Protein AF-A0A0F2QUP3-F1 (afdb_monomer_lite)

Foldseek 3Di:
DPPPQQQEDQDQKDFAAFKKKKFFQVCQQVQPVVGPVVVCVVLVFRDYPTIGMDYDNDVVNCVVVVVRCVVRPNDLQGMDIWTFVVVQVVCVVVVDWAKDDRVHQQKIWTQDPVTIMIGGDPPPPPPDDDPVVVVVVVVVVVVVVVVLVVLLVPDPLSLCVLQVHDDDPVSVVVVCVSNVVPPIPRCVVVVVVVVVLVVVLVVVCVVDVDDSVCSVVSVVVSVVVVVVVVVVVCVVVPNDDDPDPDDD

Radius of gyration: 21.77 Å; chains: 1; bounding box: 54×66×50 Å

Sequence (248 aa):
MRDLYVVHDDSKTIKCVFHTMVVRNAAIAAKFPGGLKAFVEKHRPRCNNGLSVMCSMGFNDLEPLVQDLQAYGFDRGDAVHFDAASYLIGAGATGDYHDIEFGIPWLKGECTKDGVFVRHVESKSAPAPSSDTAGLVLKLYHHERHDIFRRLKRKKWAWQFLAGGEVTGSMISSWYQTFNIGHTADKRFWALQDQQMFRRIVTIAEVDRFDPKDLSTIAVRLIQEYDEWYLDQMTQFGEIPLQSRKRK

Structure (mmCIF, N/CA/C/O backbone):
data_AF-A0A0F2QUP3-F1
#
_entry.id   AF-A0A0F2QUP3-F1
#
loop_
_atom_site.group_PDB
_atom_site.id
_atom_site.type_symbol
_atom_site.label_atom_id
_atom_site.label_alt_id
_atom_site.label_comp_id
_atom_site.label_asym_id
_atom_site.label_entity_id
_atom_site.label_seq_id
_atom_site.pdbx_PDB_ins_code
_atom_site.Cartn_x
_atom_site.Cartn_y
_atom_site.Cartn_z
_atom_site.occupancy
_atom_site.B_iso_or_equiv
_atom_site.auth_seq_id
_atom_site.auth_comp_id
_atom_site.auth_asym_id
_atom_site.auth_atom_id
_atom_site.pdbx_PDB_model_num
ATOM 1 N N . MET A 1 1 ? -7.125 28.281 -6.716 1.00 39.22 1 MET A N 1
ATOM 2 C CA . MET A 1 1 ? -7.457 27.007 -7.390 1.00 39.22 1 MET A CA 1
ATOM 3 C C . MET A 1 1 ? -7.957 26.058 -6.318 1.00 39.22 1 MET A C 1
ATOM 5 O O . MET A 1 1 ? -7.259 25.901 -5.328 1.00 39.22 1 MET A O 1
ATOM 9 N N . ARG A 1 2 ? -9.182 25.533 -6.424 1.00 37.50 2 ARG A N 1
ATOM 10 C CA . ARG A 1 2 ? -9.638 24.463 -5.524 1.00 37.50 2 ARG A CA 1
ATOM 11 C C . ARG A 1 2 ? -9.187 23.152 -6.157 1.00 37.50 2 ARG A C 1
ATOM 13 O O . ARG A 1 2 ? -9.704 22.813 -7.217 1.00 37.50 2 ARG A O 1
ATOM 20 N N . ASP A 1 3 ? -8.215 22.479 -5.549 1.00 45.34 3 ASP A N 1
ATOM 21 C CA . ASP A 1 3 ? -7.846 21.120 -5.942 1.00 45.34 3 ASP A CA 1
ATOM 22 C C . ASP A 1 3 ? -9.039 20.206 -5.667 1.00 45.34 3 ASP A C 1
ATOM 24 O O . ASP A 1 3 ? -9.370 19.907 -4.518 1.00 45.34 3 ASP A O 1
ATOM 28 N N . LEU A 1 4 ? -9.733 19.812 -6.734 1.00 49.62 4 LEU A N 1
ATOM 29 C CA . LEU A 1 4 ? -10.747 18.767 -6.689 1.00 49.62 4 LEU A CA 1
ATOM 30 C C . LEU A 1 4 ? -10.016 17.433 -6.523 1.00 49.62 4 LEU A C 1
ATOM 32 O O . LEU A 1 4 ? -9.681 16.759 -7.492 1.00 49.62 4 LEU A O 1
ATOM 36 N N . TYR A 1 5 ? -9.716 17.089 -5.274 1.00 56.84 5 TYR A N 1
ATOM 37 C CA . TYR A 1 5 ? -9.150 15.796 -4.928 1.00 56.84 5 TYR A CA 1
ATOM 38 C C . TYR A 1 5 ? -10.267 14.746 -4.957 1.00 56.84 5 TYR A C 1
ATOM 40 O O . TYR A 1 5 ? -11.194 14.797 -4.146 1.00 56.84 5 TYR A O 1
ATOM 48 N N . VAL A 1 6 ? -10.209 13.806 -5.904 1.00 59.84 6 VAL A N 1
ATOM 49 C CA . VAL A 1 6 ? -11.128 12.660 -5.926 1.00 59.84 6 VAL A CA 1
ATOM 50 C C . VAL A 1 6 ? -10.717 11.712 -4.805 1.00 59.84 6 VAL A C 1
ATOM 52 O O . VAL A 1 6 ? -9.759 10.952 -4.920 1.00 59.84 6 VAL A O 1
ATOM 55 N N . VAL A 1 7 ? -11.444 11.815 -3.697 1.00 63.31 7 VAL A N 1
ATOM 56 C CA . VAL A 1 7 ? -11.225 11.047 -2.468 1.00 63.31 7 VAL A CA 1
ATOM 57 C C . VAL A 1 7 ? -11.611 9.577 -2.634 1.00 63.31 7 VAL A C 1
ATOM 59 O O . VAL A 1 7 ? -10.948 8.703 -2.081 1.00 63.31 7 VAL A O 1
ATOM 62 N N . HIS A 1 8 ? -12.679 9.309 -3.385 1.00 70.50 8 HIS A N 1
ATOM 63 C CA . HIS A 1 8 ? -13.276 7.987 -3.511 1.00 70.50 8 HIS A CA 1
ATOM 64 C C . HIS A 1 8 ? -13.599 7.699 -4.974 1.00 70.50 8 HIS A C 1
ATOM 66 O O . HIS A 1 8 ? -14.298 8.477 -5.623 1.00 70.50 8 HIS A O 1
ATOM 72 N N . ASP A 1 9 ? -13.075 6.591 -5.479 1.00 72.00 9 ASP A N 1
ATOM 73 C CA . ASP A 1 9 ? -13.345 6.068 -6.810 1.00 72.00 9 ASP A CA 1
ATOM 74 C C . ASP A 1 9 ? -14.034 4.706 -6.649 1.00 72.00 9 ASP A C 1
ATOM 76 O O . ASP A 1 9 ? -13.555 3.841 -5.914 1.00 72.00 9 ASP A O 1
ATOM 80 N N . ASP A 1 10 ? -15.167 4.513 -7.325 1.00 73.75 10 ASP A N 1
ATOM 81 C CA . ASP A 1 10 ? -15.877 3.226 -7.348 1.00 73.75 10 ASP A CA 1
ATOM 82 C C . ASP A 1 10 ? -15.110 2.162 -8.157 1.00 73.75 10 ASP A C 1
ATOM 84 O O . ASP A 1 10 ? -15.530 1.002 -8.257 1.00 73.75 10 ASP A O 1
ATOM 88 N N . SER A 1 11 ? -13.960 2.530 -8.734 1.00 78.44 11 SER A N 1
ATOM 89 C CA . SER A 1 11 ? -13.056 1.595 -9.380 1.00 78.44 11 SER A CA 1
ATOM 90 C C . SER A 1 11 ? -12.606 0.483 -8.427 1.00 78.44 11 SER A C 1
ATOM 92 O O . SER A 1 11 ? -12.128 0.669 -7.303 1.00 78.44 11 SER A O 1
ATOM 94 N N . LYS A 1 12 ? -12.718 -0.752 -8.925 1.00 88.19 12 LYS A N 1
ATOM 95 C CA . LYS A 1 12 ? -12.270 -1.953 -8.204 1.00 88.19 12 LYS A CA 1
ATOM 96 C C . LYS A 1 12 ? -10.749 -1.999 -8.021 1.00 88.19 12 LYS A C 1
ATOM 98 O O . LYS A 1 12 ? -10.265 -2.769 -7.196 1.00 88.19 12 LYS A O 1
ATOM 103 N N . THR A 1 13 ? -10.006 -1.209 -8.793 1.00 94.56 13 THR A N 1
ATOM 104 C CA . THR A 1 13 ? -8.543 -1.231 -8.890 1.00 94.56 13 THR A CA 1
ATOM 105 C C . THR A 1 13 ? -7.978 0.178 -8.789 1.00 94.56 13 THR A C 1
ATOM 107 O O . THR A 1 13 ? -8.419 1.064 -9.516 1.00 94.56 13 THR A O 1
ATOM 110 N N . ILE A 1 14 ? -6.941 0.369 -7.978 1.00 96.00 14 ILE A N 1
ATOM 111 C CA . ILE A 1 14 ? -6.239 1.648 -7.849 1.00 96.00 14 ILE A CA 1
ATOM 112 C C . ILE A 1 14 ? -4.867 1.523 -8.509 1.00 96.00 14 ILE A C 1
ATOM 114 O O . ILE A 1 14 ? -4.113 0.597 -8.216 1.00 96.00 14 ILE A O 1
ATOM 118 N N . LYS A 1 15 ? -4.544 2.458 -9.409 1.00 96.62 15 LYS A N 1
ATOM 119 C CA . LYS A 1 15 ? -3.215 2.557 -10.025 1.00 96.62 15 LYS A CA 1
ATOM 120 C C . LYS A 1 15 ? -2.207 3.116 -9.021 1.00 96.62 15 LYS A C 1
ATOM 122 O O . LYS A 1 15 ? -2.442 4.182 -8.449 1.00 96.62 15 LYS A O 1
ATOM 127 N N . CYS A 1 16 ? -1.085 2.428 -8.882 1.00 97.19 16 CYS A N 1
ATOM 128 C CA . CYS A 1 16 ? 0.021 2.756 -7.995 1.00 97.19 16 CYS A CA 1
ATOM 129 C C . CYS A 1 16 ? 1.194 3.332 -8.789 1.00 97.19 16 CYS A C 1
ATOM 131 O O . CYS A 1 16 ? 1.471 2.911 -9.916 1.00 97.19 16 CYS A O 1
ATOM 133 N N . VAL A 1 17 ? 1.893 4.294 -8.193 1.00 94.56 17 VAL A N 1
ATOM 134 C CA . VAL A 1 17 ? 3.085 4.918 -8.772 1.00 94.56 17 VAL A CA 1
ATOM 135 C C . VAL A 1 17 ? 4.139 5.091 -7.685 1.00 94.56 17 VAL A C 1
ATOM 137 O O . VAL A 1 17 ? 3.802 5.458 -6.563 1.00 94.56 17 VAL A O 1
ATOM 140 N N . PHE A 1 18 ? 5.409 4.851 -8.023 1.00 96.00 18 PHE A N 1
ATOM 141 C CA . PHE A 1 18 ? 6.541 5.016 -7.101 1.00 96.00 18 PHE A CA 1
ATOM 142 C C . PHE A 1 18 ? 6.349 4.272 -5.760 1.00 96.00 18 PHE A C 1
ATOM 144 O O . PHE A 1 18 ? 5.784 3.172 -5.731 1.00 96.00 18 PHE A O 1
ATOM 151 N N . HIS A 1 19 ? 6.816 4.852 -4.650 1.00 97.50 19 HIS A N 1
ATOM 152 C CA . HIS A 1 19 ? 6.610 4.310 -3.313 1.00 97.50 19 HIS A CA 1
ATOM 153 C C . HIS A 1 19 ? 5.130 4.354 -2.965 1.00 97.50 19 HIS A C 1
ATOM 155 O O . HIS A 1 19 ? 4.511 5.415 -2.928 1.00 97.50 19 HIS A O 1
ATOM 161 N N . THR A 1 20 ? 4.567 3.183 -2.712 1.00 98.06 20 THR A N 1
ATOM 162 C CA . THR A 1 20 ? 3.142 2.989 -2.494 1.00 98.06 20 THR A CA 1
ATOM 163 C C . THR A 1 20 ? 2.923 2.399 -1.111 1.00 98.06 20 THR A C 1
ATOM 165 O O . THR A 1 20 ? 3.500 1.365 -0.783 1.00 98.06 20 THR A O 1
ATOM 168 N N . MET A 1 21 ? 2.059 3.037 -0.324 1.00 98.19 21 MET A N 1
ATOM 169 C CA . MET A 1 21 ? 1.486 2.482 0.899 1.00 98.19 21 MET A CA 1
ATOM 170 C C . MET A 1 21 ? 0.015 2.150 0.648 1.00 98.19 21 MET A C 1
ATOM 172 O O . MET A 1 21 ? -0.771 3.030 0.289 1.00 98.19 21 MET A O 1
ATOM 176 N N . VAL A 1 22 ? -0.358 0.889 0.837 1.00 98.06 22 VAL A N 1
ATOM 177 C CA . VAL A 1 22 ? -1.735 0.396 0.732 1.00 98.06 22 VAL A CA 1
ATOM 178 C C . VAL A 1 22 ? -2.211 0.005 2.118 1.00 98.06 22 VAL A C 1
ATOM 180 O O . VAL A 1 22 ? -1.566 -0.807 2.770 1.00 98.06 22 VAL A O 1
ATOM 183 N N . VAL A 1 23 ? -3.347 0.538 2.555 1.00 98.19 23 VAL A N 1
ATOM 184 C CA . VAL A 1 23 ? -3.932 0.256 3.870 1.00 98.19 23 VAL A CA 1
ATOM 185 C C . VAL A 1 23 ? -5.352 -0.277 3.690 1.00 98.19 23 VAL A C 1
ATOM 187 O O . VAL A 1 23 ? -6.132 0.256 2.894 1.00 98.19 23 VAL A O 1
ATOM 190 N N . ARG A 1 24 ? -5.708 -1.335 4.427 1.00 97.81 24 ARG A N 1
ATOM 191 C CA . ARG A 1 24 ? -7.053 -1.920 4.402 1.00 97.81 24 ARG A CA 1
ATOM 192 C C . ARG A 1 24 ? -8.046 -0.993 5.102 1.00 97.81 24 ARG A C 1
ATOM 194 O O . ARG A 1 24 ? -7.892 -0.693 6.286 1.00 97.81 24 ARG A O 1
ATOM 201 N N . ASN A 1 25 ? -9.129 -0.611 4.427 1.00 97.19 25 ASN A N 1
ATOM 202 C CA . ASN A 1 25 ? -10.107 0.330 4.991 1.00 97.19 25 ASN A CA 1
ATOM 203 C C . ASN A 1 25 ? -10.764 -0.179 6.277 1.00 97.19 25 ASN A C 1
ATOM 205 O O . ASN A 1 25 ? -11.020 0.605 7.188 1.00 97.19 25 ASN A O 1
ATOM 209 N N . ALA A 1 26 ? -10.991 -1.491 6.388 1.00 96.81 26 ALA A N 1
ATOM 210 C CA . ALA A 1 26 ? -11.513 -2.090 7.615 1.00 96.81 26 ALA A CA 1
ATOM 211 C C . ALA A 1 26 ? -10.558 -1.907 8.812 1.00 96.81 26 ALA A C 1
ATOM 213 O O . ALA A 1 26 ? -11.022 -1.717 9.932 1.00 96.81 26 ALA A O 1
ATOM 214 N N . ALA A 1 27 ? -9.240 -1.923 8.580 1.00 97.94 27 ALA A N 1
ATOM 215 C CA . ALA A 1 27 ? -8.258 -1.643 9.625 1.00 97.94 27 ALA A CA 1
ATOM 216 C C . ALA A 1 27 ? -8.264 -0.157 10.003 1.00 97.94 27 ALA A C 1
ATOM 218 O O . ALA A 1 27 ? -8.262 0.170 11.185 1.00 97.94 27 ALA A O 1
ATOM 219 N N . ILE A 1 28 ? -8.384 0.741 9.017 1.00 98.12 28 ILE A N 1
ATOM 220 C CA . ILE A 1 28 ? -8.524 2.185 9.263 1.00 98.12 28 ILE A CA 1
ATOM 221 C C . ILE A 1 28 ? -9.745 2.479 10.134 1.00 98.12 28 ILE A C 1
ATOM 223 O O . ILE A 1 28 ? -9.636 3.199 11.122 1.00 98.12 28 ILE A O 1
ATOM 227 N N . ALA A 1 29 ? -10.897 1.896 9.801 1.00 97.50 29 ALA A N 1
ATOM 228 C CA . ALA A 1 29 ? -12.125 2.077 10.568 1.00 97.50 29 ALA A CA 1
ATOM 229 C C . ALA A 1 29 ? -12.007 1.583 12.021 1.00 97.50 29 ALA A C 1
ATOM 231 O O . ALA A 1 29 ? -12.621 2.172 12.906 1.00 97.50 29 ALA A O 1
ATOM 232 N N . ALA A 1 30 ? -11.230 0.522 12.260 1.00 98.00 30 ALA A N 1
ATOM 233 C CA . ALA A 1 30 ? -11.059 -0.071 13.582 1.00 98.00 30 ALA A CA 1
ATOM 234 C C . ALA A 1 30 ? -9.982 0.621 14.435 1.00 98.00 30 ALA A C 1
ATOM 236 O O . ALA A 1 30 ? -10.158 0.747 15.645 1.00 98.00 30 ALA A O 1
ATOM 237 N N . LYS A 1 31 ? -8.865 1.031 13.823 1.00 98.31 31 LYS A N 1
ATOM 238 C CA . LYS A 1 31 ? -7.644 1.442 14.534 1.00 98.31 31 LYS A CA 1
ATOM 239 C C . LYS A 1 31 ? -7.380 2.950 14.488 1.00 98.31 31 LYS A C 1
ATOM 241 O O . LYS A 1 31 ? -6.810 3.491 15.429 1.00 98.31 31 LYS A O 1
ATOM 246 N N . PHE A 1 32 ? -7.791 3.653 13.429 1.00 98.12 32 PHE A N 1
ATOM 247 C CA . PHE A 1 32 ? -7.479 5.077 13.273 1.00 98.12 32 PHE A CA 1
ATOM 248 C C . PHE A 1 32 ? -8.504 5.968 14.000 1.00 98.12 32 PHE A C 1
ATOM 250 O O . PHE A 1 32 ? -9.707 5.838 13.745 1.00 98.12 32 PHE A O 1
ATOM 257 N N . PRO A 1 33 ? -8.088 6.917 14.861 1.00 98.25 33 PRO A N 1
ATOM 258 C CA . PRO A 1 33 ? -9.016 7.826 15.531 1.00 98.25 33 PRO A CA 1
ATOM 259 C C . PRO A 1 33 ? -9.846 8.651 14.537 1.00 98.25 33 PRO A C 1
ATOM 261 O O . PRO A 1 33 ? -9.307 9.351 13.685 1.00 98.25 33 PRO A O 1
ATOM 264 N N . GLY A 1 34 ? -11.175 8.569 14.644 1.00 97.12 34 GLY A N 1
ATOM 265 C CA . GLY A 1 34 ? -12.100 9.198 13.689 1.00 97.12 34 GLY A CA 1
ATOM 266 C C . GLY A 1 34 ? -12.339 8.392 12.400 1.00 97.12 34 GLY A C 1
ATOM 267 O O . GLY A 1 34 ? -13.057 8.854 11.510 1.00 97.12 34 GLY A O 1
ATOM 268 N N . GLY A 1 35 ? -11.779 7.182 12.310 1.00 96.75 35 GLY A N 1
ATOM 269 C CA . GLY A 1 35 ? -12.009 6.219 11.238 1.00 96.75 35 GLY A CA 1
ATOM 270 C C . GLY A 1 35 ? -11.538 6.691 9.862 1.00 96.75 35 GLY A C 1
ATOM 271 O O . GLY A 1 35 ? -10.672 7.557 9.727 1.00 96.75 35 GLY A O 1
ATOM 272 N N . LEU A 1 36 ? -12.142 6.119 8.814 1.00 95.38 36 LEU A N 1
ATOM 273 C CA . LEU A 1 36 ? -11.746 6.368 7.423 1.00 95.38 36 LEU A CA 1
ATOM 274 C C . LEU A 1 36 ? -11.847 7.844 7.025 1.00 95.38 36 LEU A C 1
ATOM 276 O O . LEU A 1 36 ? -10.985 8.343 6.309 1.00 95.38 36 LEU A O 1
ATOM 280 N N . LYS A 1 37 ? -12.862 8.562 7.519 1.00 95.00 37 LYS A N 1
ATOM 281 C CA . LYS A 1 37 ? -13.040 9.987 7.214 1.00 95.00 37 LYS A CA 1
ATOM 282 C C . LYS A 1 37 ? -11.851 10.820 7.704 1.00 95.00 37 LYS A C 1
ATOM 284 O O . LYS A 1 37 ? -11.278 11.568 6.917 1.00 95.00 37 LYS A O 1
ATOM 289 N N . ALA A 1 38 ? -11.455 10.656 8.967 1.00 96.56 38 ALA A N 1
ATOM 290 C CA . ALA A 1 38 ? -10.324 11.387 9.538 1.00 96.56 38 ALA A CA 1
ATOM 291 C C . ALA A 1 38 ? -8.997 11.009 8.860 1.00 96.56 38 ALA A C 1
ATOM 293 O O . ALA A 1 38 ? -8.173 11.878 8.577 1.00 96.56 38 ALA A O 1
ATOM 294 N N . PHE A 1 39 ? -8.817 9.725 8.537 1.00 97.12 39 PHE A N 1
ATOM 295 C CA . PHE A 1 39 ? -7.650 9.243 7.799 1.00 97.12 39 PHE A CA 1
ATOM 296 C C . PHE A 1 39 ? -7.523 9.911 6.425 1.00 97.12 39 PHE A C 1
ATOM 298 O O . PHE A 1 39 ? -6.455 10.398 6.049 1.00 97.12 39 PHE A O 1
ATOM 305 N N . VAL A 1 40 ? -8.634 9.984 5.691 1.00 95.25 40 VAL A N 1
ATOM 306 C CA . VAL A 1 40 ? -8.705 10.624 4.378 1.00 95.25 40 VAL A CA 1
ATOM 307 C C . VAL A 1 40 ? -8.412 12.118 4.457 1.00 95.25 40 VAL A C 1
ATOM 309 O O . VAL A 1 40 ? -7.646 12.634 3.645 1.00 95.25 40 VAL A O 1
ATOM 312 N N . GLU A 1 41 ? -9.005 12.816 5.425 1.00 94.94 41 GLU A N 1
ATOM 313 C CA . GLU A 1 41 ? -8.792 14.253 5.616 1.00 94.94 41 GLU A CA 1
ATOM 314 C C . GLU A 1 41 ? -7.323 14.568 5.935 1.00 94.94 41 GLU A C 1
ATOM 316 O O . GLU A 1 41 ? -6.781 15.548 5.413 1.00 94.94 41 GLU A O 1
ATOM 321 N N . LYS A 1 42 ? -6.666 13.714 6.735 1.00 96.88 42 LYS A N 1
ATOM 322 C CA . LYS A 1 42 ? -5.268 13.884 7.149 1.00 96.88 42 LYS A CA 1
ATOM 323 C C . LYS A 1 42 ? -4.273 13.553 6.037 1.00 96.88 42 LYS A C 1
ATOM 325 O O . LYS A 1 42 ? -3.402 14.367 5.743 1.00 96.88 42 LYS A O 1
ATOM 330 N N . HIS A 1 43 ? -4.387 12.374 5.427 1.00 96.12 43 HIS A N 1
ATOM 331 C CA . HIS A 1 43 ? -3.357 11.853 4.518 1.00 96.12 43 HIS A CA 1
ATOM 332 C C . HIS A 1 43 ? -3.671 12.051 3.039 1.00 96.12 43 HIS A C 1
ATOM 334 O O . HIS A 1 43 ? -2.779 11.900 2.208 1.00 96.12 43 HIS A O 1
ATOM 340 N N . ARG A 1 44 ? -4.925 12.376 2.700 1.00 95.56 44 ARG A N 1
ATOM 341 C CA . ARG A 1 44 ? -5.416 12.474 1.318 1.00 95.56 44 ARG A CA 1
ATOM 342 C C . ARG A 1 44 ? -4.968 11.282 0.453 1.00 95.56 44 ARG A C 1
ATOM 344 O O . ARG A 1 44 ? -4.321 11.490 -0.574 1.00 95.56 44 ARG A O 1
ATOM 351 N N . PRO A 1 45 ? -5.272 10.032 0.840 1.00 95.75 45 PRO A N 1
ATOM 352 C CA . PRO A 1 45 ? -5.033 8.867 0.000 1.00 95.75 45 PRO A CA 1
ATOM 353 C C . PRO A 1 45 ? -6.109 8.757 -1.089 1.00 95.75 45 PRO A C 1
ATOM 355 O O . PRO A 1 45 ? -7.225 9.261 -0.937 1.00 95.75 45 PRO A O 1
ATOM 358 N N . ARG A 1 46 ? -5.801 8.038 -2.171 1.00 95.06 46 ARG A N 1
ATOM 359 C CA . ARG A 1 46 ? -6.819 7.584 -3.124 1.00 95.06 46 ARG A CA 1
ATOM 360 C C . ARG A 1 46 ? -7.538 6.390 -2.514 1.00 95.06 46 ARG A C 1
ATOM 362 O O . ARG A 1 46 ? -6.874 5.422 -2.146 1.00 95.06 46 ARG A O 1
ATOM 369 N N . CYS A 1 47 ? -8.862 6.433 -2.429 1.00 94.00 47 CYS A N 1
ATOM 370 C CA . CYS A 1 47 ? -9.637 5.359 -1.811 1.00 94.00 47 CYS A CA 1
ATOM 371 C C . CYS A 1 47 ? -10.604 4.705 -2.794 1.00 94.00 47 CYS A C 1
ATOM 373 O O . CYS A 1 47 ? -11.114 5.347 -3.711 1.00 94.00 47 CYS A O 1
ATOM 375 N N . ASN A 1 48 ? -10.899 3.438 -2.535 1.00 93.19 48 ASN A N 1
ATOM 376 C CA . ASN A 1 48 ? -12.109 2.763 -2.994 1.00 93.19 48 ASN A CA 1
ATOM 377 C C . ASN A 1 48 ? -12.766 2.059 -1.799 1.00 93.19 48 ASN A C 1
ATOM 379 O O . ASN A 1 48 ? -12.360 2.283 -0.661 1.00 93.19 48 ASN A O 1
ATOM 383 N N . ASN A 1 49 ? -13.735 1.170 -2.034 1.00 90.50 49 ASN A N 1
ATOM 384 C CA . ASN A 1 49 ? -14.459 0.487 -0.954 1.00 90.50 49 ASN A CA 1
ATOM 385 C C . ASN A 1 49 ? -13.557 -0.319 0.004 1.00 90.50 49 ASN A C 1
ATOM 387 O O . ASN A 1 49 ? -13.853 -0.409 1.194 1.00 90.50 49 ASN A O 1
ATOM 391 N N . GLY A 1 50 ? -12.464 -0.910 -0.488 1.00 94.38 50 GLY A N 1
ATOM 392 C CA . GLY A 1 50 ? -11.631 -1.827 0.300 1.00 94.38 50 GLY A CA 1
ATOM 393 C C . GLY A 1 50 ? -10.275 -1.268 0.730 1.00 94.38 50 GLY A C 1
ATOM 394 O O . GLY A 1 50 ? -9.754 -1.682 1.768 1.00 94.38 50 GLY A O 1
A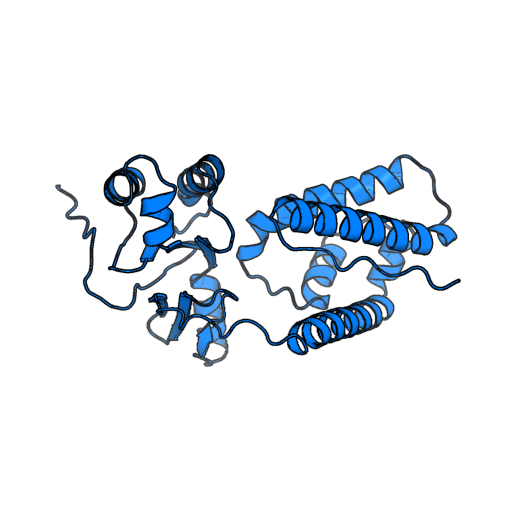TOM 395 N N . LEU A 1 51 ? -9.704 -0.348 -0.050 1.00 97.12 51 LEU A N 1
ATOM 396 C CA . LEU A 1 51 ? -8.327 0.120 0.097 1.00 97.12 51 LEU A CA 1
ATOM 397 C C . LEU A 1 51 ? -8.241 1.642 0.172 1.00 97.12 51 LEU A C 1
ATOM 399 O O . LEU A 1 51 ? -8.978 2.355 -0.511 1.00 97.12 51 LEU A O 1
ATOM 403 N N . SER A 1 52 ? -7.238 2.102 0.912 1.00 97.38 52 SER A N 1
ATOM 404 C CA . SER A 1 52 ? -6.690 3.450 0.838 1.00 97.38 52 SER A CA 1
ATOM 405 C C . SER A 1 52 ? -5.241 3.358 0.376 1.00 97.38 52 SER A C 1
ATOM 407 O O . SER A 1 52 ? -4.441 2.632 0.964 1.00 97.38 52 SER A O 1
ATOM 409 N N . VAL A 1 53 ? -4.902 4.069 -0.696 1.00 97.44 53 VAL A N 1
ATOM 410 C CA . VAL A 1 53 ? -3.593 4.003 -1.350 1.00 97.44 53 VAL A CA 1
ATOM 411 C C . VAL A 1 53 ? -2.968 5.389 -1.381 1.00 97.44 53 VAL A C 1
ATOM 413 O O . VAL A 1 53 ? -3.530 6.327 -1.948 1.00 97.44 53 VAL A O 1
ATOM 416 N N . MET A 1 54 ? -1.775 5.508 -0.810 1.00 97.44 54 MET A N 1
ATOM 417 C CA . MET A 1 54 ? -0.948 6.705 -0.895 1.00 97.44 54 MET A CA 1
ATOM 418 C C . MET A 1 54 ? 0.294 6.393 -1.724 1.00 97.44 54 MET A C 1
ATOM 420 O O . MET A 1 54 ? 0.957 5.383 -1.505 1.00 97.44 54 MET A O 1
ATOM 424 N N . CYS A 1 55 ? 0.584 7.245 -2.700 1.00 97.31 55 CYS A N 1
ATOM 425 C CA . CYS A 1 55 ? 1.752 7.125 -3.564 1.00 97.31 55 CYS A CA 1
ATOM 426 C C . CYS A 1 55 ? 2.631 8.359 -3.380 1.00 97.31 55 CYS A C 1
ATOM 428 O O . CYS A 1 55 ? 2.109 9.474 -3.364 1.00 97.31 55 CYS A O 1
ATOM 430 N N . SER A 1 56 ? 3.944 8.174 -3.295 1.00 96.88 56 SER A N 1
ATOM 431 C CA . SER A 1 56 ? 4.904 9.269 -3.371 1.00 96.88 56 SER A CA 1
ATOM 432 C C . SER A 1 56 ? 6.159 8.884 -4.150 1.00 96.88 56 SER A C 1
ATOM 434 O O . SER A 1 56 ? 6.611 7.742 -4.125 1.00 96.88 56 SER A O 1
ATOM 436 N N . MET A 1 57 ? 6.756 9.872 -4.815 1.00 94.62 57 MET A N 1
ATOM 437 C CA . MET A 1 57 ? 8.093 9.762 -5.395 1.00 94.62 57 MET A CA 1
ATOM 438 C C . MET A 1 57 ? 9.180 9.555 -4.336 1.00 94.62 57 MET A C 1
ATOM 440 O O . MET A 1 57 ? 10.184 8.907 -4.621 1.00 94.62 57 MET A O 1
ATOM 444 N N . GLY A 1 58 ? 8.995 10.103 -3.133 1.00 91.19 58 GLY A N 1
ATOM 445 C CA . GLY A 1 58 ? 9.939 10.007 -2.028 1.00 91.19 58 GLY A CA 1
ATOM 446 C C . GLY A 1 58 ? 9.336 9.270 -0.841 1.00 91.19 58 GLY A C 1
ATOM 447 O O . GLY A 1 58 ? 8.224 9.563 -0.412 1.00 91.19 58 GLY A O 1
ATOM 448 N N . PHE A 1 59 ? 10.099 8.347 -0.253 1.00 88.50 59 PHE A N 1
ATOM 449 C CA . PHE A 1 59 ? 9.671 7.667 0.973 1.00 88.50 59 PHE A CA 1
ATOM 450 C C . PHE A 1 59 ? 9.417 8.646 2.134 1.00 88.50 59 PHE A C 1
ATOM 452 O O . PHE A 1 59 ? 8.525 8.414 2.942 1.00 88.50 59 PHE A O 1
ATOM 459 N N . ASN A 1 60 ? 10.147 9.765 2.185 1.00 93.38 60 ASN A N 1
ATOM 460 C CA . ASN A 1 60 ? 9.991 10.782 3.230 1.00 93.38 60 ASN A CA 1
ATOM 461 C C . ASN A 1 60 ? 8.579 11.392 3.256 1.00 93.38 60 ASN 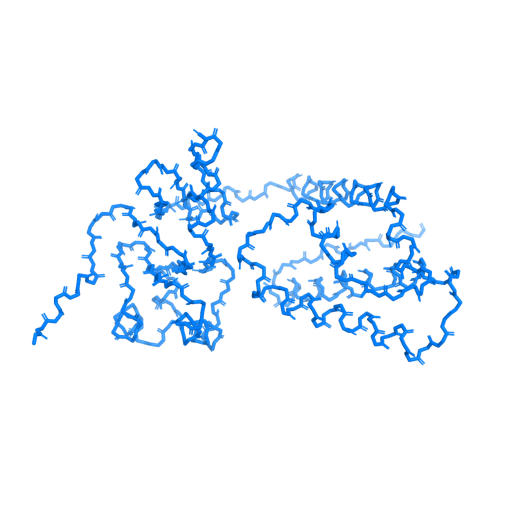A C 1
ATOM 463 O O . ASN A 1 60 ? 8.090 11.751 4.320 1.00 93.38 60 ASN A O 1
ATOM 467 N N . ASP A 1 61 ? 7.879 11.452 2.120 1.00 94.81 61 ASP A N 1
ATOM 468 C CA . ASP A 1 61 ? 6.508 11.979 2.090 1.00 94.81 61 ASP A CA 1
ATOM 469 C C . ASP A 1 61 ? 5.483 10.975 2.646 1.00 94.81 61 ASP A C 1
ATOM 471 O O . ASP A 1 61 ? 4.361 11.349 2.985 1.00 94.81 61 ASP A O 1
ATOM 475 N N . LEU A 1 62 ? 5.861 9.694 2.752 1.00 95.69 62 LEU A N 1
ATOM 476 C CA . LEU A 1 62 ? 5.067 8.657 3.414 1.00 95.69 62 LEU A CA 1
ATOM 477 C C . LEU A 1 62 ? 5.364 8.570 4.916 1.00 95.69 62 LEU A C 1
ATOM 479 O O . LEU A 1 62 ? 4.617 7.912 5.635 1.00 95.69 62 LEU A O 1
ATOM 483 N N . GLU A 1 63 ? 6.421 9.220 5.408 1.00 96.25 63 GLU A N 1
ATOM 484 C CA . GLU A 1 63 ? 6.840 9.132 6.809 1.00 96.25 63 GLU A CA 1
ATOM 485 C C . GLU A 1 63 ? 5.730 9.529 7.799 1.00 96.25 63 GLU A C 1
ATOM 487 O O . GLU A 1 63 ? 5.492 8.753 8.727 1.00 96.25 63 GLU A O 1
ATOM 492 N N . PRO A 1 64 ? 4.969 10.629 7.603 1.00 97.50 64 PRO A N 1
ATOM 493 C CA . PRO A 1 64 ? 3.873 10.969 8.512 1.00 97.50 64 PRO A CA 1
ATOM 494 C C . PRO A 1 64 ? 2.788 9.886 8.570 1.00 97.50 64 PRO A C 1
ATOM 496 O O . PRO A 1 64 ? 2.266 9.586 9.640 1.00 97.50 64 PRO A O 1
ATOM 499 N N . LEU A 1 65 ? 2.475 9.262 7.428 1.00 97.62 65 LEU A N 1
ATOM 500 C CA . LEU A 1 65 ? 1.537 8.141 7.373 1.00 97.62 65 LEU A CA 1
ATOM 501 C C . LEU A 1 65 ? 2.088 6.933 8.139 1.00 97.62 65 LEU A C 1
ATOM 503 O O . LEU A 1 65 ? 1.373 6.337 8.936 1.00 97.62 65 LEU A O 1
ATOM 507 N N . VAL A 1 66 ? 3.358 6.583 7.933 1.00 97.25 66 VAL A N 1
ATOM 508 C CA . VAL A 1 66 ? 3.999 5.457 8.630 1.00 97.25 66 VAL A CA 1
ATOM 509 C C . VAL A 1 66 ? 3.996 5.667 10.145 1.00 97.25 66 VAL A C 1
ATOM 511 O O . VAL A 1 66 ? 3.663 4.738 10.880 1.00 97.25 66 VAL A O 1
ATOM 514 N N . GLN A 1 67 ? 4.318 6.876 10.611 1.00 97.56 67 GLN A N 1
ATOM 515 C CA . GLN A 1 67 ? 4.306 7.216 12.036 1.00 97.56 67 GLN A CA 1
ATOM 516 C C . GLN A 1 67 ? 2.910 7.047 12.646 1.00 97.56 67 GLN A C 1
ATOM 518 O O . GLN A 1 67 ? 2.786 6.472 13.726 1.00 97.56 67 GLN A O 1
ATOM 523 N N . ASP A 1 68 ? 1.857 7.474 11.948 1.00 98.31 68 ASP A N 1
ATOM 524 C CA . ASP A 1 68 ? 0.483 7.288 12.417 1.00 98.31 68 ASP A CA 1
ATOM 525 C C . ASP A 1 68 ? 0.063 5.812 12.433 1.00 98.31 68 ASP A C 1
ATOM 527 O O . ASP A 1 68 ? -0.526 5.347 13.408 1.00 98.31 68 ASP A O 1
ATOM 531 N N . LEU A 1 69 ? 0.390 5.049 11.383 1.00 97.81 69 LEU A N 1
ATOM 532 C CA . LEU A 1 69 ? 0.109 3.611 11.340 1.00 97.81 69 LEU A CA 1
ATOM 533 C C . LEU A 1 69 ? 0.775 2.889 12.526 1.00 97.81 69 LEU A C 1
ATOM 535 O O . LEU A 1 69 ? 0.141 2.064 13.182 1.00 97.81 69 LEU A O 1
ATOM 539 N N . GLN A 1 70 ? 2.015 3.250 12.864 1.00 96.94 70 GLN A N 1
ATOM 540 C CA . GLN A 1 70 ? 2.709 2.719 14.040 1.00 96.94 70 GLN A CA 1
ATOM 541 C C . GLN A 1 70 ? 2.059 3.167 15.355 1.00 96.94 70 GLN A C 1
ATOM 543 O O . GLN A 1 70 ? 1.803 2.335 16.226 1.00 96.94 70 GLN A O 1
ATOM 548 N N . ALA A 1 71 ? 1.763 4.462 15.499 1.00 98.12 71 ALA A N 1
ATOM 549 C CA . ALA A 1 71 ? 1.176 5.028 16.713 1.00 98.12 71 ALA A CA 1
ATOM 550 C C . ALA A 1 71 ? -0.200 4.428 17.045 1.00 98.12 71 ALA A C 1
ATOM 552 O O . ALA A 1 71 ? -0.556 4.315 18.218 1.00 98.12 71 ALA A O 1
ATOM 553 N N . TYR A 1 72 ? -0.956 4.018 16.025 1.00 98.25 72 TYR A N 1
ATOM 554 C CA . TYR A 1 72 ? -2.290 3.434 16.167 1.00 98.25 72 TYR A CA 1
ATOM 555 C C . TYR A 1 72 ? -2.316 1.902 16.033 1.00 98.25 72 TYR A C 1
ATOM 557 O O . TYR A 1 72 ? -3.387 1.311 15.907 1.00 98.25 72 TYR A O 1
ATOM 565 N N . GLY A 1 73 ? -1.153 1.242 16.090 1.00 97.56 73 GLY A N 1
ATOM 566 C CA . GLY A 1 73 ? -1.063 -0.218 16.194 1.00 97.56 73 GLY A CA 1
ATOM 567 C C . GLY A 1 73 ? -1.485 -0.978 14.933 1.00 97.56 73 GLY A C 1
ATOM 568 O O . GLY A 1 73 ? -2.051 -2.071 15.033 1.00 97.56 73 GLY A O 1
ATOM 569 N N . PHE A 1 74 ? -1.251 -0.413 13.748 1.00 97.62 74 PHE A N 1
ATOM 570 C CA . PHE A 1 74 ? -1.377 -1.148 12.489 1.00 97.62 74 PHE A CA 1
ATOM 571 C C . PHE A 1 74 ? -0.220 -2.137 12.344 1.00 97.62 74 PHE A C 1
ATOM 573 O O . PHE A 1 74 ? 0.927 -1.829 12.672 1.00 97.62 74 PHE A O 1
ATOM 580 N N . ASP A 1 75 ? -0.523 -3.321 11.824 1.00 94.44 75 ASP A N 1
ATOM 581 C CA . ASP A 1 75 ? 0.450 -4.390 11.612 1.00 94.44 75 ASP A CA 1
ATOM 582 C C . ASP A 1 75 ? 0.613 -4.734 10.118 1.00 94.44 75 ASP A C 1
ATOM 584 O O . ASP A 1 75 ? 0.003 -4.119 9.236 1.00 94.44 75 ASP A O 1
ATOM 588 N N . ARG A 1 76 ? 1.469 -5.722 9.814 1.00 88.69 76 ARG A N 1
ATOM 589 C CA . ARG A 1 76 ? 1.710 -6.199 8.436 1.00 88.69 76 ARG A CA 1
ATOM 590 C C . ARG A 1 76 ? 0.446 -6.733 7.760 1.00 88.69 76 ARG A C 1
ATOM 592 O O . ARG A 1 76 ? 0.374 -6.761 6.538 1.00 88.69 76 ARG A O 1
ATOM 599 N N . GLY A 1 77 ? -0.526 -7.197 8.537 1.00 93.94 77 GLY A N 1
ATOM 600 C CA . GLY A 1 77 ? -1.811 -7.660 8.043 1.00 93.94 77 GLY A CA 1
ATOM 601 C C . GLY A 1 77 ? -2.751 -6.521 7.658 1.00 93.94 77 GLY A C 1
ATOM 602 O O . GLY A 1 77 ? -3.729 -6.788 6.964 1.00 93.94 77 GLY A O 1
ATOM 603 N N . ASP A 1 78 ? -2.472 -5.274 8.043 1.00 97.44 78 ASP A N 1
ATOM 604 C CA . ASP A 1 78 ? -3.333 -4.123 7.750 1.00 97.44 78 ASP A CA 1
ATOM 605 C C . ASP A 1 78 ? -2.813 -3.228 6.627 1.00 97.44 78 ASP A C 1
ATOM 607 O O . ASP A 1 78 ? -3.609 -2.563 5.954 1.00 97.44 78 ASP A O 1
ATOM 611 N N . ALA A 1 79 ? -1.492 -3.175 6.449 1.00 97.50 79 ALA A N 1
ATOM 612 C CA . ALA A 1 79 ? -0.842 -2.261 5.523 1.00 97.50 79 ALA A CA 1
ATOM 613 C C . ALA A 1 79 ? 0.355 -2.896 4.804 1.00 97.50 79 ALA A C 1
ATOM 615 O O . ALA A 1 79 ? 1.086 -3.709 5.367 1.00 97.50 79 ALA A O 1
ATOM 616 N N . VAL A 1 80 ? 0.569 -2.479 3.555 1.00 97.31 80 VAL A N 1
ATOM 617 C CA . VAL A 1 80 ? 1.642 -2.960 2.675 1.00 97.31 80 VAL A CA 1
ATOM 618 C C . VAL A 1 80 ? 2.359 -1.783 2.050 1.00 97.31 80 VAL A C 1
ATOM 620 O O . VAL A 1 80 ? 1.729 -0.933 1.421 1.00 97.31 80 VAL A O 1
ATOM 623 N N . HIS A 1 81 ? 3.683 -1.773 2.167 1.00 96.94 81 HIS A N 1
ATOM 624 C CA . HIS A 1 81 ? 4.541 -0.851 1.442 1.00 96.94 81 HIS A CA 1
ATOM 625 C C . HIS A 1 81 ? 5.266 -1.579 0.310 1.00 96.94 81 HIS A C 1
ATOM 627 O O . HIS A 1 81 ? 5.852 -2.637 0.517 1.00 96.94 81 HIS A O 1
ATOM 633 N N . PHE A 1 82 ? 5.285 -0.990 -0.882 1.00 96.81 82 PHE A N 1
ATOM 634 C CA . PHE A 1 82 ? 6.091 -1.486 -1.994 1.00 96.81 82 PHE A CA 1
ATOM 635 C C . PHE A 1 82 ? 6.484 -0.355 -2.948 1.00 96.81 82 PHE A C 1
ATOM 637 O O . PHE A 1 82 ? 5.943 0.747 -2.890 1.00 96.81 82 PHE A O 1
ATOM 644 N N . ASP A 1 83 ? 7.433 -0.623 -3.844 1.00 97.12 83 ASP A N 1
ATOM 645 C CA . ASP A 1 83 ? 7.824 0.317 -4.898 1.00 97.12 83 ASP A CA 1
ATOM 646 C C . ASP A 1 83 ? 7.282 -0.143 -6.253 1.00 97.12 83 ASP A C 1
ATOM 648 O O . ASP A 1 83 ? 7.825 -1.042 -6.898 1.00 97.12 83 ASP A O 1
ATOM 652 N N . ALA A 1 84 ? 6.194 0.498 -6.676 1.00 97.50 84 ALA A N 1
ATOM 653 C CA . ALA A 1 84 ? 5.526 0.245 -7.943 1.00 97.50 84 ALA A CA 1
ATOM 654 C C . ALA A 1 84 ? 6.415 0.572 -9.154 1.00 97.50 84 ALA A C 1
ATOM 656 O O . ALA A 1 84 ? 6.290 -0.078 -10.193 1.00 97.50 84 ALA A O 1
ATOM 657 N N . ALA A 1 85 ? 7.319 1.554 -9.038 1.00 96.38 85 ALA A N 1
ATOM 658 C CA . ALA A 1 85 ? 8.218 1.912 -10.133 1.00 96.38 85 ALA A CA 1
ATOM 659 C C . ALA A 1 85 ? 9.227 0.790 -10.396 1.00 96.38 85 ALA A C 1
ATOM 661 O O . ALA A 1 85 ? 9.447 0.431 -11.551 1.00 96.38 85 ALA A O 1
ATOM 662 N N . SER A 1 86 ? 9.766 0.177 -9.338 1.00 95.56 86 SER A N 1
ATOM 663 C CA . SER A 1 86 ? 10.656 -0.984 -9.466 1.00 95.56 86 SER A CA 1
ATOM 664 C C . SER A 1 86 ? 9.983 -2.165 -10.179 1.00 95.56 86 SER A C 1
ATOM 666 O O . SER A 1 86 ? 10.589 -2.750 -11.078 1.00 95.56 86 SER A O 1
ATOM 668 N N . TYR A 1 87 ? 8.722 -2.480 -9.851 1.00 95.56 87 TYR A N 1
ATOM 669 C CA . TYR A 1 87 ? 7.964 -3.526 -10.558 1.00 95.56 87 TYR A CA 1
ATOM 670 C C . TYR A 1 87 ? 7.780 -3.201 -12.043 1.00 95.56 87 TYR A C 1
ATOM 672 O O . TYR A 1 87 ? 8.048 -4.046 -12.896 1.00 95.56 87 TYR A O 1
ATOM 680 N N . LEU A 1 88 ? 7.364 -1.971 -12.360 1.00 96.12 88 LEU A N 1
ATOM 681 C CA . LEU A 1 88 ? 7.100 -1.562 -13.738 1.00 96.12 88 LEU A CA 1
ATOM 682 C C . LEU A 1 88 ? 8.373 -1.537 -14.598 1.00 96.12 88 LEU A C 1
ATOM 684 O O . LEU A 1 88 ? 8.342 -1.977 -15.745 1.00 96.12 88 LEU A O 1
ATOM 688 N N . ILE A 1 89 ? 9.494 -1.054 -14.050 1.00 95.94 89 ILE A N 1
ATOM 689 C CA . ILE A 1 89 ? 10.794 -1.049 -14.739 1.00 95.94 89 ILE A CA 1
ATOM 690 C C . ILE A 1 89 ? 11.260 -2.483 -15.002 1.00 95.94 89 ILE A C 1
ATOM 692 O O . ILE A 1 89 ? 11.692 -2.786 -16.113 1.00 95.94 89 ILE A O 1
ATOM 696 N N . GLY A 1 90 ? 11.142 -3.366 -14.005 1.00 95.50 90 GLY A N 1
ATOM 697 C CA . GLY A 1 90 ? 11.495 -4.778 -14.146 1.00 95.50 90 GLY A CA 1
ATOM 698 C C . GLY A 1 90 ? 10.695 -5.464 -15.253 1.00 95.50 90 GLY A C 1
ATOM 699 O O . GLY A 1 90 ? 11.287 -6.017 -16.178 1.00 95.50 90 GLY A O 1
ATOM 700 N N . ALA A 1 91 ? 9.365 -5.351 -15.208 1.00 95.25 91 ALA A N 1
ATOM 701 C CA . ALA A 1 91 ? 8.477 -5.924 -16.219 1.00 95.25 91 ALA A CA 1
ATOM 702 C C . ALA A 1 91 ? 8.709 -5.320 -17.615 1.00 95.25 91 ALA A C 1
ATOM 704 O O . ALA A 1 91 ? 8.686 -6.034 -18.612 1.00 95.25 91 ALA A O 1
ATOM 705 N N . GLY A 1 92 ? 8.985 -4.015 -17.704 1.00 95.12 92 GLY A N 1
ATOM 706 C CA . GLY A 1 92 ? 9.307 -3.357 -18.971 1.00 95.12 92 GLY A CA 1
ATOM 707 C C . GLY A 1 92 ? 10.624 -3.836 -19.589 1.00 95.12 92 GLY A C 1
ATOM 708 O O . GLY A 1 92 ? 10.726 -3.922 -20.810 1.00 95.12 92 GLY A O 1
ATOM 709 N N . ALA A 1 93 ? 11.617 -4.175 -18.763 1.00 95.31 93 ALA A N 1
ATOM 710 C CA . ALA A 1 93 ? 12.906 -4.679 -19.228 1.00 95.31 93 ALA A CA 1
ATOM 711 C C . ALA A 1 93 ? 12.840 -6.137 -19.713 1.00 95.31 93 ALA A C 1
ATOM 713 O O . ALA A 1 93 ? 13.564 -6.496 -20.641 1.00 95.31 93 ALA A O 1
ATOM 714 N N . THR A 1 94 ? 11.995 -6.973 -19.102 1.00 95.69 94 THR A N 1
ATOM 715 C CA . THR A 1 94 ? 11.860 -8.393 -19.472 1.00 95.69 94 THR A CA 1
ATOM 716 C C . THR A 1 94 ? 10.732 -8.658 -20.468 1.00 95.69 94 THR A C 1
ATOM 718 O O . THR A 1 94 ? 10.778 -9.645 -21.194 1.00 95.69 94 THR A O 1
ATOM 721 N N . GLY A 1 95 ? 9.731 -7.777 -20.528 1.00 95.12 95 GLY A N 1
ATOM 722 C CA . GLY A 1 95 ? 8.466 -8.014 -21.221 1.00 95.12 95 GLY A CA 1
ATOM 723 C C . GLY A 1 95 ? 7.453 -8.830 -20.405 1.00 95.12 95 GLY A C 1
ATOM 724 O O . GLY A 1 95 ? 6.358 -9.088 -20.907 1.00 95.12 95 GLY A O 1
ATOM 725 N N . ASP A 1 96 ? 7.784 -9.202 -19.162 1.00 93.62 96 ASP A N 1
ATOM 726 C CA . ASP A 1 96 ? 6.975 -10.095 -18.325 1.00 93.62 96 ASP A CA 1
ATOM 727 C C . ASP A 1 96 ? 6.056 -9.318 -17.376 1.00 93.62 96 ASP A C 1
ATOM 729 O O . ASP A 1 96 ? 6.411 -8.963 -16.249 1.00 93.62 96 ASP A O 1
ATOM 733 N N . TYR A 1 97 ? 4.825 -9.106 -17.822 1.00 95.56 97 TYR A N 1
ATOM 734 C CA . TYR A 1 97 ? 3.739 -8.520 -17.038 1.00 95.56 97 TYR A CA 1
ATOM 735 C C . TYR A 1 97 ? 2.939 -9.628 -16.343 1.00 95.56 97 TYR A C 1
ATOM 737 O O . TYR A 1 97 ? 2.498 -10.571 -16.999 1.00 95.56 97 TYR A O 1
ATOM 745 N N . HIS A 1 98 ? 2.793 -9.548 -15.019 1.00 94.81 98 HIS A N 1
ATOM 746 C CA . HIS A 1 98 ? 2.246 -10.631 -14.199 1.00 94.81 98 HIS A CA 1
ATOM 747 C C . HIS A 1 98 ? 1.587 -10.124 -12.907 1.00 94.81 98 HIS A C 1
ATOM 749 O O . HIS A 1 98 ? 1.725 -8.957 -12.521 1.00 94.81 98 HIS A O 1
ATOM 755 N N . ASP A 1 99 ? 0.872 -11.030 -12.238 1.00 96.94 99 ASP A N 1
ATOM 756 C CA . ASP A 1 99 ? 0.306 -10.814 -10.906 1.00 96.94 99 ASP A CA 1
ATOM 757 C C . ASP A 1 99 ? 1.422 -10.627 -9.863 1.00 96.94 99 ASP A C 1
ATOM 759 O O . ASP A 1 99 ? 2.416 -11.349 -9.859 1.00 96.94 99 ASP A O 1
ATOM 763 N N . ILE A 1 100 ? 1.245 -9.670 -8.951 1.00 96.50 100 ILE A N 1
ATOM 764 C CA . ILE A 1 100 ? 2.186 -9.391 -7.859 1.00 96.50 100 ILE A CA 1
ATOM 765 C C . ILE A 1 100 ? 1.688 -10.071 -6.583 1.00 96.50 100 ILE A C 1
ATOM 767 O O . ILE A 1 100 ? 0.582 -9.796 -6.103 1.00 96.50 100 ILE A O 1
ATOM 771 N N . GLU A 1 101 ? 2.534 -10.915 -5.998 1.00 94.81 101 GLU A N 1
ATOM 772 C CA . GLU A 1 101 ? 2.280 -11.553 -4.709 1.00 94.81 101 GLU A CA 1
ATOM 773 C C . GLU A 1 101 ? 2.837 -10.703 -3.559 1.00 94.81 101 GLU A C 1
ATOM 775 O O . GLU A 1 101 ? 4.046 -10.535 -3.418 1.00 94.81 101 GLU A O 1
ATOM 780 N N . PHE A 1 102 ? 1.946 -10.184 -2.711 1.00 93.31 102 PHE A N 1
ATOM 781 C CA . PHE A 1 102 ? 2.314 -9.400 -1.521 1.00 93.31 102 PHE A CA 1
ATOM 782 C C . PHE A 1 102 ? 2.382 -10.232 -0.231 1.00 93.31 102 PHE A C 1
ATOM 784 O O . PHE A 1 102 ? 2.639 -9.690 0.838 1.00 93.31 102 PHE A O 1
ATOM 791 N N . GLY A 1 103 ? 2.079 -11.534 -0.297 1.00 92.75 103 GLY A N 1
ATOM 792 C CA . GLY A 1 103 ? 1.986 -12.394 0.890 1.00 92.75 103 GLY A CA 1
ATOM 793 C C . GLY A 1 103 ? 0.793 -12.089 1.805 1.00 92.75 103 GLY A C 1
ATOM 794 O O . GLY A 1 103 ? 0.753 -12.567 2.935 1.00 92.75 103 GLY A O 1
ATOM 795 N N . ILE A 1 104 ? -0.182 -11.299 1.338 1.00 92.75 104 ILE A N 1
ATOM 796 C CA . ILE A 1 104 ? -1.337 -10.860 2.127 1.00 92.75 104 ILE A CA 1
ATOM 797 C C . ILE A 1 104 ? -2.634 -11.202 1.383 1.00 92.75 104 ILE A C 1
ATOM 799 O O . ILE A 1 104 ? -2.831 -10.755 0.253 1.00 92.75 104 ILE A O 1
ATOM 803 N N . PRO A 1 105 ? -3.551 -11.978 1.993 1.00 93.94 105 PRO A N 1
ATOM 804 C CA . PRO A 1 105 ? -4.646 -12.623 1.266 1.00 93.94 105 PRO A CA 1
ATOM 805 C C . PRO A 1 105 ? -5.732 -11.660 0.771 1.00 93.94 105 PRO A C 1
ATOM 807 O O . PRO A 1 105 ? -6.477 -12.004 -0.146 1.00 93.94 105 PRO A O 1
ATOM 810 N N . TRP A 1 106 ? -5.846 -10.470 1.368 1.00 95.25 106 TRP A N 1
ATOM 811 C CA . TRP A 1 106 ? -6.845 -9.468 0.983 1.00 95.25 106 TRP A CA 1
ATOM 812 C C . TRP A 1 106 ? -6.364 -8.505 -0.110 1.00 95.25 106 TRP A C 1
ATOM 814 O O . TRP A 1 106 ? -7.160 -7.698 -0.597 1.00 95.25 106 TRP A O 1
ATOM 824 N N . LEU A 1 107 ? -5.090 -8.575 -0.515 1.00 96.50 107 LEU A N 1
ATOM 825 C CA . LEU A 1 107 ? -4.494 -7.679 -1.502 1.00 96.50 107 LEU A CA 1
ATOM 826 C C . LEU A 1 107 ? -4.003 -8.464 -2.718 1.00 96.50 107 LEU A C 1
ATOM 828 O O . LEU A 1 107 ? -3.158 -9.346 -2.600 1.00 96.50 107 LEU A O 1
ATOM 832 N N . LYS A 1 108 ? -4.490 -8.101 -3.907 1.00 97.06 108 LYS A N 1
ATOM 833 C CA . LYS A 1 108 ? -3.903 -8.550 -5.176 1.00 97.06 108 LYS A CA 1
ATOM 834 C C . LYS A 1 108 ? -3.301 -7.377 -5.922 1.00 97.06 108 LYS A C 1
ATOM 836 O O . LYS A 1 108 ? -3.932 -6.321 -6.004 1.00 97.06 108 LYS A O 1
ATOM 841 N N . GLY A 1 109 ? -2.117 -7.594 -6.482 1.00 97.38 109 GLY A N 1
ATOM 842 C CA . GLY A 1 109 ? -1.474 -6.670 -7.402 1.00 97.38 109 GLY A CA 1
ATOM 843 C C . GLY A 1 109 ? -1.389 -7.260 -8.798 1.00 97.38 109 GLY A C 1
ATOM 844 O O . GLY A 1 109 ? -1.332 -8.474 -8.958 1.00 97.38 109 GLY A O 1
ATOM 845 N N . GLU A 1 110 ? -1.362 -6.393 -9.794 1.00 97.81 110 GLU A N 1
ATOM 846 C CA . GLU A 1 110 ? -1.145 -6.746 -11.192 1.00 97.81 110 GLU A CA 1
ATOM 847 C C . GLU A 1 110 ? -0.202 -5.707 -11.799 1.00 97.81 110 GLU A C 1
ATOM 849 O O . GLU A 1 110 ? -0.409 -4.499 -11.642 1.00 97.81 110 GLU A O 1
ATOM 854 N N . CYS A 1 111 ? 0.851 -6.167 -12.472 1.00 97.94 111 CYS A N 1
ATOM 855 C CA . CYS A 1 111 ? 1.720 -5.312 -13.266 1.00 97.94 111 CYS A CA 1
ATOM 856 C C . CYS A 1 111 ? 1.361 -5.474 -14.742 1.00 97.94 111 CYS A C 1
ATOM 858 O O . CYS A 1 111 ? 1.465 -6.568 -15.285 1.00 97.94 111 CYS A O 1
ATOM 860 N N . THR A 1 112 ? 0.976 -4.381 -15.397 1.00 97.69 112 THR A N 1
ATOM 861 C CA . THR A 1 112 ? 0.664 -4.334 -16.831 1.00 97.69 112 THR A CA 1
ATOM 862 C C . THR A 1 112 ? 1.511 -3.271 -17.528 1.00 97.69 112 THR A C 1
ATOM 864 O O . THR A 1 112 ? 2.225 -2.496 -16.884 1.00 97.69 112 THR A O 1
ATOM 867 N N . LYS A 1 113 ? 1.406 -3.190 -18.860 1.00 96.81 113 LYS A N 1
ATOM 868 C CA . LYS A 1 113 ? 2.059 -2.137 -19.658 1.00 96.81 113 LYS A CA 1
ATOM 869 C C . LYS A 1 113 ? 1.657 -0.728 -19.222 1.00 96.81 113 LYS A C 1
ATOM 871 O O . LYS A 1 113 ? 2.454 0.197 -19.354 1.00 96.81 113 LYS A O 1
ATOM 876 N N . ASP A 1 114 ? 0.456 -0.576 -18.669 1.00 97.00 114 ASP A N 1
ATOM 877 C CA . ASP A 1 114 ? -0.076 0.717 -18.251 1.00 97.00 114 ASP A CA 1
ATOM 878 C C . ASP A 1 114 ? 0.336 1.101 -16.823 1.00 97.00 114 ASP A C 1
ATOM 880 O O . ASP A 1 114 ? 0.177 2.261 -16.431 1.00 97.00 114 ASP A O 1
ATOM 884 N N . GLY A 1 115 ? 0.871 0.166 -16.033 1.00 97.25 115 GLY A N 1
ATOM 885 C CA . GLY A 1 115 ? 1.355 0.417 -14.679 1.00 97.25 115 GLY A CA 1
ATOM 886 C C . GLY A 1 115 ? 1.092 -0.727 -13.705 1.00 97.25 115 GLY A C 1
ATOM 887 O O . GLY A 1 115 ? 0.719 -1.833 -14.086 1.00 97.25 115 GLY A O 1
ATOM 888 N N . VAL A 1 116 ? 1.281 -0.432 -12.420 1.00 98.00 116 VAL A N 1
ATOM 889 C CA . VAL A 1 116 ? 0.950 -1.350 -11.327 1.00 98.00 116 VAL A CA 1
ATOM 890 C C . VAL A 1 116 ? -0.415 -0.986 -10.765 1.00 98.00 116 VAL A C 1
ATOM 892 O O . VAL A 1 116 ? -0.692 0.183 -10.498 1.00 98.00 116 VAL A O 1
ATOM 895 N N . PHE A 1 117 ? -1.260 -1.988 -10.574 1.00 97.94 117 PHE A N 1
ATOM 896 C CA . PHE A 1 117 ? -2.615 -1.837 -10.067 1.00 97.94 117 PHE A CA 1
ATOM 897 C C . PHE A 1 117 ? -2.805 -2.731 -8.851 1.00 97.94 117 PHE A C 1
ATOM 899 O O . PHE A 1 117 ? -2.297 -3.849 -8.813 1.00 97.94 117 PHE A O 1
ATOM 906 N N . VAL A 1 118 ? -3.558 -2.249 -7.866 1.00 97.69 118 VAL A N 1
ATOM 907 C CA . VAL A 1 118 ? -3.932 -3.031 -6.685 1.00 97.69 118 VAL A CA 1
ATOM 908 C C . VAL A 1 118 ? -5.439 -3.081 -6.519 1.00 97.69 118 VAL A C 1
ATOM 910 O O . VAL A 1 118 ? -6.147 -2.125 -6.842 1.00 97.69 118 VAL A O 1
ATOM 913 N N . ARG A 1 119 ? -5.942 -4.196 -5.991 1.00 96.88 119 ARG A N 1
ATOM 914 C CA . ARG A 1 119 ? -7.359 -4.377 -5.667 1.00 96.88 119 ARG A CA 1
ATOM 915 C C . ARG A 1 119 ? -7.550 -5.146 -4.374 1.00 96.88 119 ARG A C 1
ATOM 917 O O . ARG A 1 119 ? -6.792 -6.068 -4.067 1.00 96.88 119 ARG A O 1
ATOM 924 N N . HIS A 1 120 ? -8.608 -4.781 -3.657 1.00 95.94 120 HIS A N 1
ATOM 925 C CA . HIS A 1 120 ? -9.083 -5.561 -2.527 1.00 95.94 120 HIS A CA 1
ATOM 926 C C . HIS A 1 120 ? -9.729 -6.845 -3.038 1.00 95.94 120 HIS A C 1
ATOM 928 O O . HIS A 1 120 ? -10.504 -6.830 -3.999 1.00 95.94 120 HIS A O 1
ATOM 934 N N . VAL A 1 121 ? -9.439 -7.949 -2.366 1.00 94.88 121 VAL A N 1
ATOM 935 C CA . VAL A 1 121 ? -10.111 -9.222 -2.586 1.00 94.88 121 VAL A CA 1
ATOM 936 C C . VAL A 1 121 ? -10.697 -9.644 -1.259 1.00 94.88 121 VAL A C 1
ATOM 938 O O . VAL A 1 121 ? -10.008 -9.640 -0.243 1.00 94.88 121 VAL A O 1
ATOM 941 N N . GLU A 1 122 ? -11.975 -10.003 -1.256 1.00 89.50 122 GLU A N 1
ATOM 942 C CA . GLU A 1 122 ? -12.554 -10.629 -0.078 1.00 89.50 122 GLU A CA 1
ATOM 943 C C . GLU A 1 122 ? -11.784 -11.919 0.184 1.00 89.50 122 GLU A C 1
ATOM 945 O O . GLU A 1 122 ? -11.791 -12.841 -0.640 1.00 89.50 122 GLU A O 1
ATOM 950 N N . SER A 1 123 ? -11.080 -11.976 1.317 1.00 78.94 123 SER A N 1
ATOM 951 C CA . SER A 1 123 ? -10.532 -13.241 1.767 1.00 78.94 123 SER A CA 1
ATOM 952 C C . SER A 1 123 ? -11.735 -14.135 2.028 1.00 78.94 123 SER A C 1
ATOM 954 O O . SER A 1 123 ? -12.450 -13.937 3.014 1.00 78.94 123 SER A O 1
ATOM 956 N N . LYS A 1 124 ? -11.978 -15.120 1.156 1.00 68.50 124 LYS A N 1
ATOM 957 C CA . LYS A 1 124 ? -12.749 -16.290 1.576 1.00 68.50 124 LYS A CA 1
ATOM 958 C C . LYS A 1 124 ? -12.077 -16.744 2.857 1.00 68.50 124 LYS A C 1
ATOM 960 O O . LYS A 1 124 ? -10.868 -16.972 2.820 1.00 68.50 124 LYS A O 1
ATOM 965 N N . SER A 1 125 ? -12.814 -16.750 3.968 1.00 54.62 125 SER A N 1
ATOM 966 C CA . SER A 1 125 ? -12.315 -17.241 5.248 1.00 54.62 125 SER A CA 1
ATOM 967 C C . SER A 1 125 ? -11.548 -18.519 4.952 1.00 54.62 125 SER A C 1
ATOM 969 O O . SER A 1 125 ? -12.121 -19.480 4.431 1.00 54.62 125 SER A O 1
ATOM 971 N N . ALA A 1 126 ? -10.223 -18.473 5.123 1.00 49.28 126 ALA A N 1
ATOM 972 C CA . ALA A 1 126 ? -9.414 -19.641 4.846 1.00 49.28 126 ALA A CA 1
ATOM 973 C C . ALA A 1 126 ? -10.012 -20.759 5.708 1.00 49.28 126 ALA A C 1
ATOM 975 O O . ALA A 1 126 ? -10.265 -20.511 6.895 1.00 49.28 126 ALA A O 1
ATOM 976 N N . PRO A 1 127 ? -10.340 -21.934 5.138 1.00 47.59 127 PRO A N 1
ATOM 977 C CA . PRO A 1 127 ? -10.770 -23.047 5.965 1.00 47.59 127 PRO A CA 1
ATOM 978 C C . PRO A 1 127 ? -9.710 -23.217 7.049 1.00 47.59 127 PRO A C 1
ATOM 980 O O . PRO A 1 127 ? -8.516 -23.188 6.736 1.00 47.59 127 PRO A O 1
ATOM 983 N N . ALA A 1 128 ? -10.148 -23.281 8.312 1.00 44.62 128 ALA A N 1
ATOM 984 C CA . ALA A 1 128 ? -9.243 -23.386 9.449 1.00 44.62 128 ALA A CA 1
ATOM 985 C C . ALA A 1 128 ? -8.181 -24.450 9.128 1.00 44.62 128 ALA A C 1
ATOM 987 O O . ALA A 1 128 ? -8.558 -25.522 8.638 1.00 44.62 128 ALA A O 1
ATOM 988 N N . PRO A 1 129 ? -6.880 -24.157 9.309 1.00 43.84 129 PRO A N 1
ATOM 989 C CA . PRO A 1 129 ? -5.837 -25.095 8.936 1.00 43.84 129 PRO A CA 1
ATOM 990 C C . PRO A 1 129 ? -6.120 -26.425 9.633 1.00 43.84 129 PRO A C 1
ATOM 992 O O . PRO A 1 129 ? -6.165 -26.497 10.861 1.00 43.84 129 PRO A O 1
ATOM 995 N N . SER A 1 130 ? -6.363 -27.476 8.846 1.00 43.38 130 SER A N 1
ATOM 996 C CA . SER A 1 130 ? -6.434 -28.836 9.373 1.00 43.38 130 SER A CA 1
ATOM 997 C C . SER A 1 130 ? -5.151 -29.123 10.153 1.00 43.38 130 SER A C 1
ATOM 999 O O . SER A 1 130 ? -4.085 -28.635 9.773 1.00 43.38 130 SER A O 1
ATOM 1001 N N . SER A 1 131 ? -5.221 -29.922 11.219 1.00 50.59 131 SER A N 1
ATOM 1002 C CA . SER A 1 131 ? -4.075 -30.227 12.095 1.00 50.59 131 SER A CA 1
ATOM 1003 C C . SER A 1 131 ? -2.818 -30.717 11.355 1.00 50.59 131 SER A C 1
ATOM 1005 O O . SER A 1 131 ? -1.712 -30.573 11.868 1.00 50.59 131 SER A O 1
ATOM 1007 N N . ASP A 1 132 ? -2.966 -31.237 10.134 1.00 48.12 132 ASP A N 1
ATOM 1008 C CA . ASP A 1 132 ? -1.866 -31.687 9.276 1.00 48.12 132 ASP A CA 1
ATOM 1009 C C . ASP A 1 132 ? -1.083 -30.551 8.588 1.00 48.12 132 ASP A C 1
ATOM 1011 O O . ASP A 1 132 ? 0.094 -30.715 8.257 1.00 48.12 132 ASP A O 1
ATOM 1015 N N . THR A 1 133 ? -1.682 -29.371 8.407 1.00 42.34 133 THR A N 1
ATOM 1016 C CA . THR A 1 133 ? -1.070 -28.258 7.662 1.00 42.34 133 THR A CA 1
ATOM 1017 C C . THR A 1 133 ? 0.006 -27.544 8.484 1.00 42.34 133 THR A C 1
ATOM 1019 O O . THR A 1 133 ? 1.038 -27.154 7.940 1.00 42.34 133 THR A O 1
ATOM 1022 N N . ALA A 1 134 ? -0.164 -27.458 9.808 1.00 39.44 134 ALA A N 1
ATOM 1023 C CA . ALA A 1 134 ? 0.838 -26.889 10.717 1.00 39.44 134 ALA A CA 1
ATOM 1024 C C . ALA A 1 134 ? 2.158 -27.686 10.699 1.00 39.44 134 ALA A C 1
ATOM 1026 O O . ALA A 1 134 ? 3.248 -27.111 10.698 1.00 39.44 134 ALA A O 1
ATOM 1027 N N . GLY A 1 135 ? 2.073 -29.018 10.589 1.00 40.59 135 GLY A N 1
ATOM 1028 C CA . GLY A 1 135 ? 3.245 -29.885 10.437 1.00 40.59 135 GLY A CA 1
ATOM 1029 C C . GLY A 1 135 ? 3.959 -29.723 9.089 1.00 40.59 135 GLY A C 1
ATOM 1030 O O . GLY A 1 135 ? 5.169 -29.933 9.004 1.00 40.59 135 GLY A O 1
ATOM 1031 N N . LEU A 1 136 ? 3.236 -29.330 8.038 1.00 40.38 136 LEU A N 1
ATOM 1032 C CA . LEU A 1 136 ? 3.779 -29.052 6.703 1.00 40.38 136 LEU A CA 1
ATOM 1033 C C . LEU A 1 136 ? 4.488 -27.693 6.635 1.00 40.38 136 LEU A C 1
ATOM 1035 O O . LEU A 1 136 ? 5.572 -27.616 6.060 1.00 40.38 136 LEU A O 1
ATOM 1039 N N . VAL A 1 137 ? 3.942 -26.662 7.286 1.00 36.66 137 VAL A N 1
ATOM 1040 C CA . VAL A 1 137 ? 4.568 -25.330 7.393 1.00 36.66 137 VAL A CA 1
ATOM 1041 C C . VAL A 1 137 ? 5.899 -25.409 8.149 1.00 36.66 137 VAL A C 1
ATOM 1043 O O . VAL A 1 137 ? 6.910 -24.910 7.663 1.00 36.66 137 VAL A O 1
ATOM 1046 N N . LEU A 1 138 ? 5.949 -26.142 9.268 1.00 38.06 138 LEU A N 1
ATOM 1047 C CA . LEU A 1 138 ? 7.195 -26.405 10.004 1.00 38.06 138 LEU A CA 1
ATOM 1048 C C . LEU A 1 138 ? 8.228 -27.181 9.167 1.00 38.06 138 LEU A C 1
ATOM 1050 O O . LEU A 1 138 ? 9.421 -26.881 9.214 1.00 38.06 138 LEU A O 1
ATOM 1054 N N . LYS A 1 139 ? 7.793 -28.162 8.365 1.00 38.75 139 LYS A N 1
ATOM 1055 C CA . LYS A 1 139 ? 8.688 -28.926 7.477 1.00 38.75 139 LYS A CA 1
ATOM 1056 C C . LYS A 1 139 ? 9.248 -28.080 6.331 1.00 38.75 139 LYS A C 1
ATOM 1058 O O . LYS A 1 139 ? 10.431 -28.214 6.024 1.00 38.75 139 LYS A O 1
ATOM 1063 N N . LEU A 1 140 ? 8.433 -27.211 5.731 1.00 34.38 140 LEU A N 1
ATOM 1064 C CA . LEU A 1 140 ? 8.867 -26.264 4.698 1.00 34.38 140 LEU A CA 1
ATOM 1065 C C . LEU A 1 140 ? 9.864 -25.247 5.270 1.00 34.38 140 LEU A C 1
ATOM 1067 O O . LEU A 1 140 ? 10.939 -25.071 4.701 1.00 34.38 140 LEU A O 1
ATOM 1071 N N . TYR A 1 141 ? 9.583 -24.709 6.459 1.00 38.47 141 TYR A N 1
ATOM 1072 C CA . TYR A 1 141 ? 10.478 -23.796 7.176 1.00 38.47 141 TYR A CA 1
ATOM 1073 C C . TYR A 1 141 ? 11.854 -24.427 7.474 1.00 38.47 141 TYR A C 1
ATOM 1075 O O . TYR A 1 141 ? 12.904 -23.825 7.234 1.00 38.47 141 TYR A O 1
ATOM 1083 N N . HIS A 1 142 ? 11.887 -25.689 7.918 1.00 41.78 142 HIS A N 1
ATOM 1084 C CA . HIS A 1 142 ? 13.146 -26.414 8.137 1.00 41.78 142 HIS A CA 1
ATOM 1085 C C . HIS A 1 142 ? 13.903 -26.740 6.838 1.00 41.78 142 HIS A C 1
ATOM 1087 O O . HIS A 1 142 ? 15.140 -26.722 6.828 1.00 41.78 142 HIS A O 1
ATOM 1093 N N . HIS A 1 143 ? 13.191 -27.025 5.745 1.00 38.16 143 HIS A N 1
ATOM 1094 C CA . HIS A 1 143 ? 13.799 -27.329 4.450 1.00 38.16 143 HIS A CA 1
ATOM 1095 C C . HIS A 1 143 ? 14.441 -26.084 3.813 1.00 38.16 143 HIS A C 1
ATOM 1097 O O . HIS A 1 143 ? 15.581 -26.148 3.345 1.00 38.16 143 HIS A O 1
ATOM 1103 N N . GLU A 1 144 ? 13.766 -24.933 3.860 1.00 42.78 144 GLU A N 1
ATOM 1104 C CA . GLU A 1 144 ? 14.305 -23.657 3.369 1.00 42.78 144 GLU A CA 1
ATOM 1105 C C . GLU A 1 144 ? 15.531 -23.201 4.176 1.00 42.78 144 GLU A C 1
ATOM 1107 O O . GLU A 1 144 ? 16.533 -22.771 3.593 1.00 42.78 144 GLU A O 1
ATOM 1112 N N . ARG A 1 145 ? 15.533 -23.419 5.501 1.00 48.25 145 ARG A N 1
ATOM 1113 C CA . ARG A 1 145 ? 16.693 -23.172 6.378 1.00 48.25 145 ARG A CA 1
ATOM 1114 C C . ARG A 1 145 ? 17.929 -23.959 5.923 1.00 48.25 145 ARG A C 1
ATOM 1116 O O . ARG A 1 145 ? 19.018 -23.394 5.812 1.00 48.25 145 ARG A O 1
ATOM 1123 N N . HIS A 1 146 ? 17.782 -25.247 5.611 1.00 48.56 146 HIS A N 1
ATOM 1124 C CA . HIS A 1 146 ? 18.891 -26.087 5.135 1.00 48.56 146 HIS A CA 1
ATOM 1125 C C . HIS A 1 146 ? 19.465 -25.631 3.782 1.00 48.56 146 HIS A C 1
ATOM 1127 O O . HIS A 1 146 ? 20.676 -25.740 3.545 1.00 48.56 146 HIS A O 1
ATOM 1133 N N . ASP A 1 147 ? 18.623 -25.101 2.899 1.00 49.41 147 ASP A N 1
ATOM 1134 C CA . ASP A 1 147 ? 19.049 -24.574 1.603 1.00 49.41 147 ASP A CA 1
ATOM 1135 C C . ASP A 1 147 ? 19.771 -23.233 1.718 1.00 49.41 147 ASP A C 1
ATOM 1137 O O . ASP A 1 147 ? 20.803 -23.037 1.066 1.00 49.41 147 ASP A O 1
ATOM 1141 N N . ILE A 1 148 ? 19.313 -22.355 2.611 1.00 49.41 148 ILE A N 1
ATOM 1142 C CA . ILE A 1 148 ? 20.005 -21.108 2.954 1.00 49.41 148 ILE A CA 1
ATOM 1143 C C . ILE A 1 148 ? 21.421 -21.405 3.476 1.00 49.41 148 ILE A C 1
ATOM 1145 O O . ILE A 1 148 ? 22.402 -20.858 2.961 1.00 49.41 148 ILE A O 1
ATOM 1149 N N . PHE A 1 149 ? 21.562 -22.350 4.413 1.00 49.81 149 PHE A N 1
ATOM 1150 C CA . PHE A 1 149 ? 22.869 -22.779 4.928 1.00 49.81 149 PHE A CA 1
ATOM 1151 C C . PHE A 1 149 ? 23.780 -23.362 3.837 1.00 49.81 149 PHE A C 1
ATOM 1153 O O . PHE A 1 149 ? 24.980 -23.070 3.805 1.00 49.81 149 PHE A O 1
ATOM 1160 N N . ARG A 1 150 ? 23.234 -24.164 2.910 1.00 54.75 150 ARG A N 1
ATOM 1161 C CA . ARG A 1 150 ? 23.999 -24.703 1.771 1.00 54.75 150 ARG A CA 1
ATOM 1162 C C . ARG A 1 150 ? 24.490 -23.606 0.827 1.00 54.75 150 ARG A C 1
ATOM 1164 O O . ARG A 1 150 ? 25.606 -23.715 0.317 1.00 54.75 150 ARG A O 1
ATOM 1171 N N . ARG A 1 151 ? 23.694 -22.558 0.601 1.00 53.81 151 ARG A N 1
ATOM 1172 C CA . ARG A 1 151 ? 24.068 -21.418 -0.253 1.00 53.81 151 ARG A CA 1
ATOM 1173 C C . ARG A 1 151 ? 25.150 -20.557 0.396 1.00 53.81 151 ARG A C 1
ATOM 1175 O O . ARG A 1 151 ? 26.124 -20.226 -0.279 1.00 53.81 151 ARG A O 1
ATOM 1182 N N . LEU A 1 152 ? 25.043 -20.281 1.697 1.00 51.75 152 LEU A N 1
ATOM 1183 C CA . LEU A 1 152 ? 26.032 -19.500 2.450 1.00 51.75 152 LEU A CA 1
ATOM 1184 C C . LEU A 1 152 ? 27.392 -20.194 2.544 1.00 51.75 152 LEU A C 1
ATOM 1186 O O . LEU A 1 152 ? 28.415 -19.568 2.272 1.00 51.75 152 LEU A O 1
ATOM 1190 N N . LYS A 1 153 ? 27.420 -21.507 2.822 1.00 55.22 153 LYS A N 1
ATOM 1191 C CA . LYS A 1 153 ? 28.674 -22.283 2.904 1.00 55.22 153 LYS A CA 1
ATOM 1192 C C . LYS A 1 153 ? 29.523 -22.217 1.631 1.00 55.22 153 LYS A C 1
ATOM 1194 O O . LYS A 1 153 ? 30.737 -22.387 1.709 1.00 55.22 153 LYS A O 1
ATOM 1199 N N . ARG A 1 154 ? 28.901 -21.975 0.472 1.00 61.28 154 ARG A N 1
ATOM 1200 C CA . ARG A 1 154 ? 29.569 -21.908 -0.839 1.00 61.28 154 ARG A CA 1
ATOM 1201 C C . ARG A 1 154 ? 30.132 -20.525 -1.174 1.00 61.28 154 ARG A C 1
ATOM 1203 O O . ARG A 1 154 ? 30.799 -20.382 -2.196 1.00 61.28 154 ARG A O 1
ATOM 1210 N N . LYS A 1 155 ? 29.869 -19.498 -0.362 1.00 64.38 155 LYS A N 1
ATOM 1211 C CA . LYS A 1 155 ? 30.312 -18.129 -0.637 1.00 64.38 155 LYS A CA 1
ATOM 1212 C C . LYS A 1 155 ? 31.562 -17.797 0.174 1.00 64.38 155 LYS A C 1
ATOM 1214 O O . LYS A 1 155 ? 31.533 -17.740 1.396 1.00 64.38 155 LYS A O 1
ATOM 1219 N N . LYS A 1 156 ? 32.664 -17.521 -0.529 1.00 63.03 156 LYS A N 1
ATOM 1220 C CA . LYS A 1 156 ? 33.959 -17.142 0.066 1.00 63.03 156 LYS A CA 1
ATOM 1221 C C . LYS A 1 156 ? 33.853 -15.913 0.978 1.00 63.03 156 LYS A C 1
ATOM 1223 O O . LYS A 1 156 ? 34.489 -15.883 2.025 1.00 63.03 156 LYS A O 1
ATOM 1228 N N . TRP A 1 157 ? 33.009 -14.945 0.613 1.00 63.91 157 TRP A N 1
ATOM 1229 C CA . TRP A 1 157 ? 32.790 -13.745 1.419 1.00 63.91 157 TRP A CA 1
ATOM 1230 C C . TRP A 1 157 ? 32.139 -14.059 2.773 1.00 63.91 157 TRP A C 1
ATOM 1232 O O . TRP A 1 157 ? 32.476 -13.418 3.758 1.00 63.91 157 TRP A O 1
ATOM 1242 N N . ALA A 1 158 ? 31.268 -15.073 2.859 1.00 57.12 158 ALA A N 1
ATOM 1243 C CA . ALA A 1 158 ? 30.628 -15.446 4.120 1.00 57.12 158 ALA A CA 1
ATOM 1244 C C . ALA A 1 158 ? 31.667 -15.970 5.123 1.00 57.12 158 ALA A C 1
ATOM 1246 O O . ALA A 1 158 ? 31.614 -15.642 6.301 1.00 57.12 158 ALA A O 1
ATOM 1247 N N . TRP A 1 159 ? 32.675 -16.702 4.641 1.00 55.25 159 TRP A N 1
ATOM 1248 C CA . TRP A 1 159 ? 33.802 -17.153 5.459 1.00 55.25 159 TRP A CA 1
ATOM 1249 C C . TRP A 1 159 ? 34.783 -16.034 5.813 1.00 55.25 159 TRP A C 1
ATOM 1251 O O . TRP A 1 159 ? 35.304 -16.034 6.920 1.00 55.25 159 TRP A O 1
ATOM 1261 N N . GLN A 1 160 ? 35.019 -15.077 4.911 1.00 55.84 160 GLN A N 1
ATOM 1262 C CA . GLN A 1 160 ? 35.844 -13.893 5.198 1.00 55.84 160 GLN A CA 1
ATOM 1263 C C . GLN A 1 160 ? 35.196 -12.985 6.252 1.00 55.84 160 GLN A C 1
ATOM 1265 O O . GLN A 1 160 ? 35.897 -12.469 7.112 1.00 55.84 160 GLN A O 1
ATOM 1270 N N . PHE A 1 161 ? 33.870 -12.838 6.203 1.00 56.03 161 PHE A N 1
ATOM 1271 C CA . PHE A 1 161 ? 33.079 -12.129 7.207 1.00 56.03 161 PHE A CA 1
ATOM 1272 C C . PHE A 1 161 ? 33.116 -12.847 8.557 1.00 56.03 161 PHE A C 1
ATOM 1274 O O . PHE A 1 161 ? 33.388 -12.225 9.576 1.00 56.03 161 PHE A O 1
ATOM 1281 N N . LEU A 1 162 ? 32.902 -14.169 8.559 1.00 52.09 162 LEU A N 1
ATOM 1282 C CA . LEU A 1 162 ? 32.995 -14.960 9.781 1.00 52.09 162 LEU A CA 1
ATOM 1283 C C . LEU A 1 162 ? 34.409 -14.859 10.368 1.00 52.09 162 LEU A C 1
ATOM 1285 O O . LEU A 1 162 ? 34.537 -14.499 11.520 1.00 52.09 162 LEU A O 1
ATOM 1289 N N . ALA A 1 163 ? 35.478 -15.020 9.591 1.00 55.66 163 ALA A N 1
ATOM 1290 C CA . ALA A 1 163 ? 36.861 -14.960 10.083 1.00 55.66 163 ALA A CA 1
ATOM 1291 C C . ALA A 1 163 ? 37.356 -13.571 10.574 1.00 55.66 163 ALA A C 1
ATOM 1293 O O . ALA A 1 163 ? 38.565 -13.382 10.704 1.00 55.66 163 ALA A O 1
ATOM 1294 N N . GLY A 1 164 ? 36.464 -12.608 10.833 1.00 46.78 164 GLY A N 1
ATOM 1295 C CA . GLY A 1 164 ? 36.801 -11.287 11.373 1.00 46.78 164 GLY A CA 1
ATOM 1296 C C . GLY A 1 164 ? 37.308 -10.287 10.331 1.00 46.78 164 GLY A C 1
ATOM 1297 O O . GLY A 1 164 ? 37.963 -9.312 10.687 1.00 46.78 164 GLY A O 1
ATOM 1298 N N . GLY A 1 165 ? 37.053 -10.527 9.042 1.00 57.62 165 GLY A N 1
ATOM 1299 C CA . GLY A 1 165 ? 37.376 -9.575 7.980 1.00 57.62 165 GLY A CA 1
ATOM 1300 C C . GLY A 1 165 ? 36.440 -8.364 7.984 1.00 57.62 165 GLY A C 1
ATOM 1301 O O . GLY A 1 165 ? 35.255 -8.488 8.292 1.00 57.62 165 GLY A O 1
ATOM 1302 N N . GLU A 1 166 ? 36.961 -7.195 7.600 1.00 54.22 166 GLU A N 1
ATOM 1303 C CA . GLU A 1 166 ? 36.160 -5.972 7.480 1.00 54.22 166 GLU A CA 1
ATOM 1304 C C . GLU A 1 166 ? 34.953 -6.166 6.552 1.00 54.22 166 GLU A C 1
ATOM 1306 O O . GLU A 1 166 ? 35.056 -6.684 5.434 1.00 54.22 166 GLU A O 1
ATOM 1311 N N . VAL A 1 167 ? 33.790 -5.705 7.016 1.00 50.19 167 VAL A N 1
ATOM 1312 C CA . VAL A 1 167 ? 32.544 -5.747 6.250 1.00 50.19 167 VAL A CA 1
ATOM 1313 C C . VAL A 1 167 ? 32.605 -4.696 5.151 1.00 50.19 167 VAL A C 1
ATOM 1315 O O . VAL A 1 167 ? 32.400 -3.508 5.384 1.00 50.19 167 VAL A O 1
ATOM 1318 N N . THR A 1 168 ? 32.864 -5.129 3.924 1.00 60.41 168 THR A N 1
ATOM 1319 C CA . THR A 1 168 ? 32.876 -4.219 2.774 1.00 60.41 168 THR A CA 1
ATOM 1320 C C . THR A 1 168 ? 31.480 -4.073 2.163 1.00 60.41 168 THR A C 1
ATOM 1322 O O . THR A 1 168 ? 30.640 -4.976 2.233 1.00 60.41 168 THR A O 1
ATOM 1325 N N . GLY A 1 169 ? 31.224 -2.949 1.487 1.00 48.09 169 GLY A N 1
ATOM 1326 C CA . GLY A 1 169 ? 29.953 -2.721 0.782 1.00 48.09 169 GLY A CA 1
ATOM 1327 C C . GLY A 1 169 ? 29.629 -3.790 -0.275 1.00 48.09 169 GLY A C 1
ATOM 1328 O O . GLY A 1 169 ? 28.460 -4.085 -0.528 1.00 48.09 169 GLY A O 1
ATOM 1329 N N . SER A 1 170 ? 30.647 -4.443 -0.846 1.00 54.62 170 SER A N 1
ATOM 1330 C CA . SER A 1 170 ? 30.469 -5.552 -1.791 1.00 54.62 170 SER A CA 1
ATOM 1331 C C . SER A 1 170 ? 29.980 -6.839 -1.113 1.00 54.62 170 SER A C 1
ATOM 1333 O O . SER A 1 170 ? 29.203 -7.579 -1.716 1.00 54.62 170 SER A O 1
ATOM 1335 N N . MET A 1 171 ? 30.353 -7.087 0.148 1.00 52.00 171 MET A N 1
ATOM 1336 C CA . MET A 1 171 ? 29.871 -8.231 0.935 1.00 52.00 171 MET A CA 1
ATOM 1337 C C . MET A 1 171 ? 28.398 -8.067 1.302 1.00 52.00 171 MET A C 1
ATOM 1339 O O . MET A 1 171 ? 27.627 -9.011 1.153 1.00 52.00 171 MET A O 1
ATOM 1343 N N . ILE A 1 172 ? 27.987 -6.852 1.677 1.00 51.72 172 ILE A N 1
ATOM 1344 C CA . ILE A 1 172 ? 26.582 -6.509 1.935 1.00 51.72 172 ILE A CA 1
ATOM 1345 C C . ILE A 1 172 ? 25.747 -6.714 0.662 1.00 51.72 172 ILE A C 1
ATOM 1347 O O . ILE A 1 172 ? 24.718 -7.385 0.690 1.00 51.72 172 ILE A O 1
ATOM 1351 N N . SER A 1 173 ? 26.218 -6.209 -0.481 1.00 49.47 173 SER A N 1
ATOM 1352 C CA . SER A 1 173 ? 25.544 -6.400 -1.773 1.00 49.47 173 SER A CA 1
ATOM 1353 C C . SER A 1 173 ? 25.449 -7.884 -2.169 1.00 49.47 173 SER A C 1
ATOM 1355 O O . SER A 1 173 ? 24.388 -8.361 -2.576 1.00 49.47 173 SER A O 1
ATOM 1357 N N . SER A 1 174 ? 26.519 -8.661 -1.961 1.00 56.34 174 SER A N 1
ATOM 1358 C CA . SER A 1 174 ? 26.526 -10.103 -2.242 1.00 56.34 174 SER A CA 1
ATOM 1359 C C . SER A 1 174 ? 25.645 -10.913 -1.283 1.00 56.34 174 SER A C 1
ATOM 1361 O O . SER A 1 174 ? 25.072 -11.924 -1.702 1.00 56.34 174 SER A O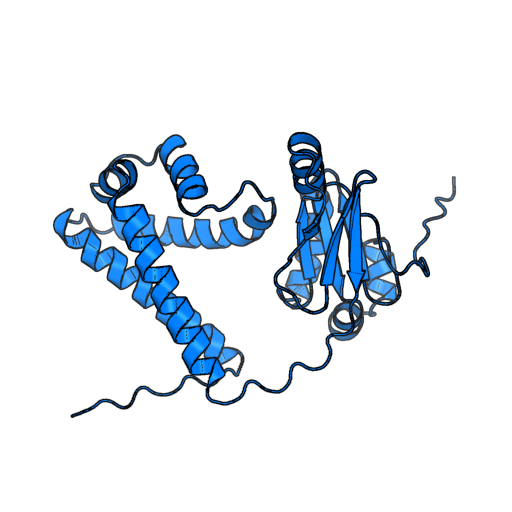 1
ATOM 1363 N N . TRP A 1 175 ? 25.482 -10.467 -0.031 1.00 53.88 175 TRP A N 1
ATOM 1364 C CA . TRP A 1 175 ? 24.481 -10.992 0.900 1.00 53.88 175 TRP A CA 1
ATOM 1365 C C . TRP A 1 175 ? 23.090 -10.814 0.294 1.00 53.88 175 TRP A C 1
ATOM 1367 O O . TRP A 1 175 ? 22.429 -11.802 -0.006 1.00 53.88 175 TRP A O 1
ATOM 1377 N N . TYR A 1 176 ? 22.681 -9.586 -0.031 1.00 49.06 176 TYR A N 1
ATOM 1378 C CA . TYR A 1 176 ? 21.363 -9.326 -0.626 1.00 49.06 176 TYR A CA 1
ATOM 1379 C C . TYR A 1 176 ? 21.090 -10.146 -1.900 1.00 49.06 176 TYR A C 1
ATOM 1381 O O . TYR A 1 176 ? 20.001 -10.701 -2.047 1.00 49.06 176 TYR A O 1
ATOM 1389 N N . GLN A 1 177 ? 22.091 -10.316 -2.769 1.00 51.09 177 GLN A N 1
ATOM 1390 C CA . GLN A 1 177 ? 21.983 -11.159 -3.967 1.00 51.09 177 GLN A CA 1
ATOM 1391 C C . GLN A 1 177 ? 21.853 -12.662 -3.652 1.00 51.09 177 GLN A C 1
ATOM 1393 O O . GLN A 1 177 ? 21.095 -13.371 -4.309 1.00 51.09 177 GLN A O 1
ATOM 1398 N N . THR A 1 178 ? 22.582 -13.180 -2.655 1.00 49.75 178 THR A N 1
ATOM 1399 C CA . THR A 1 178 ? 22.636 -14.626 -2.346 1.00 49.75 178 THR A CA 1
ATOM 1400 C C . THR A 1 178 ? 21.320 -15.161 -1.783 1.00 49.75 178 THR A C 1
ATOM 1402 O O . THR A 1 178 ? 20.952 -16.306 -2.051 1.00 49.75 178 THR A O 1
ATOM 1405 N N . PHE A 1 179 ? 20.590 -14.333 -1.043 1.00 49.00 179 PHE A N 1
ATOM 1406 C CA . PHE A 1 179 ? 19.283 -14.691 -0.492 1.00 49.00 179 PHE A CA 1
ATOM 1407 C C . PHE A 1 179 ? 18.127 -14.357 -1.447 1.00 49.00 179 PHE A C 1
ATOM 1409 O O . PHE A 1 179 ? 16.973 -14.410 -1.041 1.00 49.00 179 PHE A O 1
ATOM 1416 N N . ASN A 1 180 ? 18.431 -14.013 -2.709 1.00 42.69 180 ASN A N 1
ATOM 1417 C CA . ASN A 1 180 ? 17.465 -13.523 -3.695 1.00 42.69 180 ASN A CA 1
ATOM 1418 C C . ASN A 1 180 ? 16.555 -12.429 -3.120 1.00 42.69 180 ASN A C 1
ATOM 1420 O O . ASN A 1 180 ? 15.385 -12.305 -3.480 1.00 42.69 180 ASN A O 1
ATOM 1424 N N . ILE A 1 181 ? 17.100 -11.639 -2.192 1.00 46.00 181 ILE A N 1
ATOM 1425 C CA . ILE A 1 181 ? 16.393 -10.499 -1.655 1.00 46.00 181 ILE A CA 1
ATOM 1426 C C . ILE A 1 181 ? 16.565 -9.442 -2.743 1.00 46.00 181 ILE A C 1
ATOM 1428 O O . ILE A 1 181 ? 17.519 -8.661 -2.712 1.00 46.00 181 ILE A O 1
ATOM 1432 N N . GLY A 1 182 ? 15.683 -9.454 -3.745 1.00 31.50 182 GLY A N 1
ATOM 1433 C CA . GLY A 1 182 ? 15.680 -8.481 -4.838 1.00 31.50 182 GLY A CA 1
ATOM 1434 C C . GLY A 1 182 ? 15.757 -7.052 -4.299 1.00 31.50 182 GLY A C 1
ATOM 1435 O O . GLY A 1 182 ? 15.419 -6.807 -3.143 1.00 31.50 182 GLY A O 1
ATOM 1436 N N . HIS A 1 183 ? 16.247 -6.097 -5.086 1.00 38.75 183 HIS A N 1
ATOM 1437 C CA . HIS A 1 183 ? 16.216 -4.670 -4.742 1.00 38.75 183 HIS A CA 1
ATOM 1438 C C . HIS A 1 183 ? 14.766 -4.133 -4.707 1.00 38.75 183 HIS A C 1
ATOM 1440 O O . HIS A 1 183 ? 14.409 -3.230 -5.446 1.00 38.75 183 HIS A O 1
ATOM 1446 N N . THR A 1 184 ? 13.909 -4.701 -3.861 1.00 36.44 184 THR A N 1
ATOM 1447 C CA . THR A 1 184 ? 12.556 -4.235 -3.584 1.00 36.44 184 THR A CA 1
ATOM 1448 C C . THR A 1 184 ? 12.586 -3.327 -2.355 1.00 36.44 184 THR A C 1
ATOM 1450 O O . THR A 1 184 ? 13.214 -3.625 -1.333 1.00 36.44 184 THR A O 1
ATOM 1453 N N . ALA A 1 185 ? 11.934 -2.170 -2.476 1.00 38.62 185 ALA A N 1
ATOM 1454 C CA . ALA A 1 185 ? 11.919 -1.091 -1.488 1.00 38.62 185 ALA A CA 1
ATOM 1455 C C . ALA A 1 185 ? 11.229 -1.440 -0.155 1.00 38.62 185 ALA A C 1
ATOM 1457 O O . ALA A 1 185 ? 11.306 -0.656 0.790 1.00 38.62 185 ALA A O 1
ATOM 1458 N N . ASP A 1 186 ? 10.618 -2.622 -0.049 1.00 41.34 186 ASP A N 1
ATOM 1459 C CA . ASP A 1 186 ? 10.027 -3.180 1.178 1.00 41.34 186 ASP A CA 1
ATOM 1460 C C . ASP A 1 186 ? 11.058 -3.312 2.323 1.00 41.34 186 ASP A C 1
ATOM 1462 O O . ASP A 1 186 ? 10.755 -3.341 3.514 1.00 41.34 186 ASP A O 1
ATOM 1466 N N . LYS A 1 187 ? 12.347 -3.286 1.974 1.00 41.97 187 LYS A N 1
ATOM 1467 C CA . LYS A 1 187 ? 13.409 -3.522 2.939 1.00 41.97 187 LYS A CA 1
ATOM 1468 C C . LYS A 1 187 ? 13.805 -2.351 3.801 1.00 41.97 187 LYS A C 1
ATOM 1470 O O . LYS A 1 187 ? 14.455 -2.629 4.777 1.00 41.97 187 LYS A O 1
ATOM 1475 N N . ARG A 1 188 ? 13.510 -1.074 3.551 1.00 40.53 188 ARG A N 1
ATOM 1476 C CA . ARG A 1 188 ? 14.027 -0.039 4.488 1.00 40.53 188 ARG A CA 1
ATOM 1477 C C . ARG A 1 188 ? 13.331 -0.068 5.848 1.00 40.53 188 ARG A C 1
ATOM 1479 O O . ARG A 1 188 ? 13.990 0.142 6.860 1.00 40.53 188 ARG A O 1
ATOM 1486 N N . PHE A 1 189 ? 12.043 -0.397 5.865 1.00 40.12 189 PHE A N 1
ATOM 1487 C CA . PHE A 1 189 ? 11.259 -0.519 7.090 1.00 40.12 189 PHE A CA 1
ATOM 1488 C C . PHE A 1 189 ? 11.727 -1.713 7.943 1.00 40.12 189 PHE A C 1
ATOM 1490 O O . PHE A 1 189 ? 11.990 -1.558 9.132 1.00 40.12 189 PHE A O 1
ATOM 1497 N N . TRP A 1 190 ? 11.954 -2.872 7.314 1.00 44.44 190 TRP A N 1
ATOM 1498 C CA . TRP A 1 190 ? 12.434 -4.079 8.001 1.00 44.44 190 TRP A CA 1
ATOM 1499 C C . TRP A 1 190 ? 13.955 -4.150 8.149 1.00 44.44 190 TRP A C 1
ATOM 1501 O O . TRP A 1 190 ? 14.438 -4.641 9.158 1.00 44.44 190 TRP A O 1
ATOM 1511 N N . ALA A 1 191 ? 14.727 -3.550 7.242 1.00 45.34 191 ALA A N 1
ATOM 1512 C CA . ALA A 1 191 ? 16.181 -3.448 7.355 1.00 45.34 191 ALA A CA 1
ATOM 1513 C C . ALA A 1 191 ? 16.615 -2.488 8.453 1.00 45.34 191 ALA A C 1
ATOM 1515 O O . ALA A 1 191 ? 17.759 -2.575 8.864 1.00 45.34 191 ALA A O 1
ATOM 1516 N N . LEU A 1 192 ? 15.760 -1.596 8.959 1.00 40.84 192 LEU A N 1
ATOM 1517 C CA . LEU A 1 192 ? 16.049 -0.857 10.192 1.00 40.84 192 LEU A CA 1
ATOM 1518 C C . LEU A 1 192 ? 15.999 -1.786 11.417 1.00 40.84 192 LEU A C 1
ATOM 1520 O O . LEU A 1 192 ? 16.884 -1.704 12.267 1.00 40.84 192 LEU A O 1
ATOM 1524 N N . GLN A 1 193 ? 15.047 -2.724 11.471 1.00 46.12 193 GLN A N 1
ATOM 1525 C CA . GLN A 1 193 ? 15.033 -3.791 12.481 1.00 46.12 193 GLN A CA 1
ATOM 1526 C C . GLN A 1 193 ? 16.170 -4.803 12.265 1.00 46.12 193 GLN A C 1
ATOM 1528 O O . GLN A 1 193 ? 16.885 -5.115 13.217 1.00 46.12 193 GLN A O 1
ATOM 1533 N N . ASP A 1 194 ? 16.425 -5.232 11.027 1.00 50.28 194 ASP A N 1
ATOM 1534 C CA . ASP A 1 194 ? 17.533 -6.140 10.712 1.00 50.28 194 ASP A CA 1
ATOM 1535 C C . ASP A 1 194 ? 18.900 -5.459 10.878 1.00 50.28 194 ASP A C 1
ATOM 1537 O O . ASP A 1 194 ? 19.865 -6.123 11.231 1.00 50.28 194 ASP A O 1
ATOM 1541 N N . GLN A 1 195 ? 19.022 -4.137 10.700 1.00 46.81 195 GLN A N 1
ATOM 1542 C CA . GLN A 1 195 ? 20.242 -3.382 11.022 1.00 46.81 195 GLN A CA 1
ATOM 1543 C C . GLN A 1 195 ? 20.442 -3.248 12.525 1.00 46.81 195 GLN A C 1
ATOM 1545 O O . GLN A 1 195 ? 21.583 -3.299 12.971 1.00 46.81 195 GLN A O 1
ATOM 1550 N N . GLN A 1 196 ? 19.384 -3.070 13.320 1.00 49.81 196 GLN A N 1
ATOM 1551 C CA . GLN A 1 196 ? 19.503 -3.101 14.781 1.00 49.81 196 GLN A CA 1
ATOM 1552 C C . GLN A 1 196 ? 19.896 -4.497 15.274 1.00 49.81 196 GLN A C 1
ATOM 1554 O O . GLN A 1 196 ? 20.738 -4.616 16.162 1.00 49.81 196 GLN A O 1
ATOM 1559 N N . MET A 1 197 ? 19.362 -5.544 14.646 1.00 54.12 197 MET A N 1
ATOM 1560 C CA . MET A 1 197 ? 19.766 -6.930 14.866 1.00 54.12 197 MET A CA 1
ATOM 1561 C C . MET A 1 197 ? 21.230 -7.149 14.463 1.00 54.12 197 MET A C 1
ATOM 1563 O O . MET A 1 197 ? 22.022 -7.620 15.268 1.00 54.12 197 MET A O 1
ATOM 1567 N N . PHE A 1 198 ? 21.628 -6.720 13.265 1.00 49.16 198 PHE A N 1
ATOM 1568 C CA . PHE A 1 198 ? 22.999 -6.817 12.767 1.00 49.16 198 PHE A CA 1
ATOM 1569 C C . PHE A 1 198 ? 23.978 -6.026 13.640 1.00 49.16 198 PHE A C 1
ATOM 1571 O O . PHE A 1 198 ? 25.053 -6.520 13.957 1.00 49.16 198 PHE A O 1
ATOM 1578 N N . ARG A 1 199 ? 23.595 -4.833 14.110 1.00 49.59 199 ARG A N 1
ATOM 1579 C CA . ARG A 1 199 ? 24.379 -4.053 15.076 1.00 49.59 199 ARG A CA 1
ATOM 1580 C C . ARG A 1 199 ? 24.496 -4.770 16.413 1.00 49.59 199 ARG A C 1
ATOM 1582 O O . ARG A 1 199 ? 25.591 -4.804 16.943 1.00 49.59 199 ARG A O 1
ATOM 1589 N N . ARG A 1 200 ? 23.431 -5.392 16.931 1.00 50.97 200 ARG A N 1
ATOM 1590 C CA . ARG A 1 200 ? 23.508 -6.220 18.149 1.00 50.97 200 ARG A CA 1
ATOM 1591 C C . ARG A 1 200 ? 24.450 -7.410 17.971 1.00 50.97 200 ARG A C 1
ATOM 1593 O O . ARG A 1 200 ? 25.270 -7.651 18.846 1.00 50.97 200 ARG A O 1
ATOM 1600 N N . ILE A 1 201 ? 24.384 -8.089 16.827 1.00 51.69 201 ILE A N 1
ATOM 1601 C CA . ILE A 1 201 ? 25.284 -9.194 16.468 1.00 51.69 201 ILE A CA 1
ATOM 1602 C C . ILE A 1 201 ? 26.745 -8.716 16.432 1.00 51.69 201 ILE A C 1
ATOM 1604 O O . ILE A 1 201 ? 27.615 -9.363 17.007 1.00 51.69 201 ILE A O 1
ATOM 1608 N N . VAL A 1 202 ? 27.005 -7.563 15.809 1.00 48.75 202 VAL A N 1
ATOM 1609 C CA . VAL A 1 202 ? 28.343 -6.955 15.724 1.00 48.75 202 VAL A CA 1
ATOM 1610 C C . VAL A 1 202 ? 28.836 -6.488 17.097 1.00 48.75 202 VAL A C 1
ATOM 1612 O O . VAL A 1 202 ? 29.962 -6.791 17.464 1.00 48.75 202 VAL A O 1
ATOM 1615 N N . THR A 1 203 ? 27.996 -5.837 17.905 1.00 49.16 203 THR A N 1
ATOM 1616 C CA . THR A 1 203 ? 28.359 -5.380 19.256 1.00 49.16 203 THR A CA 1
ATOM 1617 C C . THR A 1 203 ? 28.665 -6.547 20.197 1.00 49.16 203 THR A C 1
ATOM 1619 O O . THR A 1 203 ? 29.619 -6.468 20.963 1.00 49.16 203 THR A O 1
ATOM 1622 N N . ILE A 1 204 ? 27.914 -7.652 20.122 1.00 50.06 204 ILE A N 1
ATOM 1623 C CA . ILE A 1 204 ? 28.210 -8.874 20.890 1.00 50.06 204 ILE A CA 1
ATOM 1624 C C . ILE A 1 204 ? 29.554 -9.475 20.451 1.00 50.06 204 ILE A C 1
ATOM 1626 O O . ILE A 1 204 ? 30.325 -9.926 21.291 1.00 50.06 204 ILE A O 1
ATOM 1630 N N . ALA A 1 205 ? 29.866 -9.439 19.153 1.00 48.06 205 ALA A N 1
ATOM 1631 C CA . ALA A 1 205 ? 31.137 -9.929 18.624 1.00 48.06 205 ALA A CA 1
ATOM 1632 C C . ALA A 1 205 ? 32.344 -9.014 18.934 1.00 48.06 205 ALA A C 1
ATOM 1634 O O . ALA A 1 205 ? 33.470 -9.499 18.971 1.00 48.06 205 ALA A O 1
ATOM 1635 N N . GLU A 1 206 ? 32.134 -7.709 19.143 1.00 46.78 206 GLU A N 1
ATOM 1636 C CA . GLU A 1 206 ? 33.196 -6.737 19.460 1.00 46.78 206 GLU A CA 1
ATOM 1637 C C . GLU A 1 206 ? 33.552 -6.676 20.955 1.00 46.78 206 GLU A C 1
ATOM 1639 O O . GLU A 1 206 ? 34.706 -6.414 21.297 1.00 46.78 206 GLU A O 1
ATOM 1644 N N . VAL A 1 207 ? 32.580 -6.895 21.849 1.00 47.69 207 VAL A N 1
ATOM 1645 C CA . VAL A 1 207 ? 32.779 -6.795 23.311 1.00 47.69 207 VAL A CA 1
ATOM 1646 C C . VAL A 1 207 ? 33.614 -7.955 23.855 1.00 47.69 207 VAL A C 1
ATOM 1648 O O . VAL A 1 207 ? 34.434 -7.765 24.753 1.00 47.69 207 VAL A O 1
ATOM 1651 N N . ASP A 1 208 ? 33.474 -9.130 23.259 1.00 46.06 208 ASP A N 1
ATOM 1652 C CA . ASP A 1 208 ? 34.182 -10.334 23.656 1.00 46.06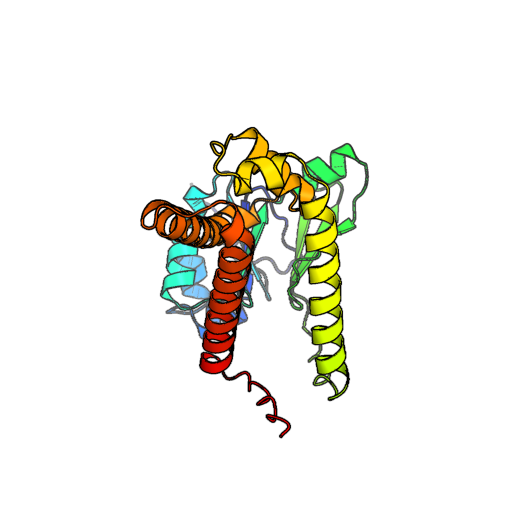 208 ASP A CA 1
ATOM 1653 C C . ASP A 1 208 ? 35.170 -10.686 22.535 1.00 46.06 208 ASP A C 1
ATOM 1655 O O . ASP A 1 208 ? 34.781 -11.059 21.434 1.00 46.06 208 ASP A O 1
ATOM 1659 N N . ARG A 1 209 ? 36.478 -10.528 22.767 1.00 47.72 209 ARG A N 1
ATOM 1660 C CA . ARG A 1 209 ? 37.519 -10.910 21.792 1.00 47.72 209 ARG A CA 1
ATOM 1661 C C . ARG A 1 209 ? 37.464 -12.421 21.528 1.00 47.72 209 ARG A C 1
ATOM 1663 O O . ARG A 1 209 ? 38.130 -13.187 22.222 1.00 47.72 209 ARG A O 1
ATOM 1670 N N . PHE A 1 210 ? 36.674 -12.846 20.549 1.00 54.09 210 PHE A N 1
ATOM 1671 C CA . PHE A 1 210 ? 36.413 -14.260 20.291 1.00 54.09 210 PHE A CA 1
ATOM 1672 C C . PHE A 1 210 ? 37.446 -14.918 19.371 1.00 54.09 210 PHE A C 1
ATOM 1674 O O . PHE A 1 210 ? 37.950 -14.318 18.419 1.00 54.09 210 PHE A O 1
ATOM 1681 N N . ASP A 1 211 ? 37.718 -16.198 19.641 1.00 51.94 211 ASP A N 1
ATOM 1682 C CA . ASP A 1 211 ? 38.441 -17.089 18.735 1.00 51.94 211 ASP A CA 1
ATOM 1683 C C . ASP A 1 211 ? 37.539 -17.406 17.519 1.00 51.94 211 ASP A C 1
ATOM 1685 O O . ASP A 1 211 ? 36.380 -17.797 17.694 1.00 51.94 211 ASP A O 1
ATOM 1689 N N . PRO A 1 212 ? 38.034 -17.289 16.272 1.00 46.00 212 PRO A N 1
ATOM 1690 C CA . PRO A 1 212 ? 37.293 -17.650 15.061 1.00 46.00 212 PRO A CA 1
ATOM 1691 C C . PRO A 1 212 ? 36.695 -19.072 15.044 1.00 46.00 212 PRO A C 1
ATOM 1693 O O . PRO A 1 212 ? 35.810 -19.372 14.241 1.00 46.00 212 PRO A O 1
ATOM 1696 N N . LYS A 1 213 ? 37.147 -19.984 15.910 1.00 48.50 213 LYS A N 1
ATOM 1697 C CA . LYS A 1 213 ? 36.549 -21.323 16.049 1.00 48.50 213 LYS A CA 1
ATOM 1698 C C . LYS A 1 213 ? 35.182 -21.314 16.750 1.00 48.50 213 LYS A C 1
ATOM 1700 O O . LYS A 1 213 ? 34.381 -22.216 16.497 1.00 48.50 213 LYS A O 1
ATOM 1705 N N . ASP A 1 214 ? 34.865 -20.272 17.517 1.00 54.09 214 ASP A N 1
ATOM 1706 C CA . ASP A 1 214 ? 33.626 -20.159 18.301 1.00 54.09 214 ASP A CA 1
ATOM 1707 C C . ASP A 1 214 ? 32.476 -19.469 17.550 1.00 54.09 214 ASP A C 1
ATOM 1709 O O . ASP A 1 214 ? 31.329 -19.472 17.997 1.00 54.09 214 ASP A O 1
ATOM 1713 N N . LEU A 1 215 ? 32.727 -18.947 16.348 1.00 48.59 215 LEU A N 1
ATOM 1714 C CA . LEU A 1 215 ? 31.727 -18.241 15.535 1.00 48.59 215 LEU A CA 1
ATOM 1715 C C . LEU A 1 215 ? 30.543 -19.108 15.112 1.00 48.59 215 LEU A C 1
ATOM 1717 O O . LEU A 1 215 ? 29.433 -18.607 14.947 1.00 48.59 215 LEU A O 1
ATOM 1721 N N . SER A 1 216 ? 30.761 -20.413 14.940 1.00 48.78 216 SER A N 1
ATOM 1722 C CA . SER A 1 216 ? 29.666 -21.348 14.671 1.00 48.78 216 SER A CA 1
ATOM 1723 C C . SER A 1 216 ? 28.740 -21.491 15.884 1.00 48.78 216 SER A C 1
ATOM 1725 O O . SER A 1 216 ? 27.523 -21.520 15.720 1.00 48.78 216 SER A O 1
ATOM 1727 N N . THR A 1 217 ? 29.302 -21.472 17.093 1.00 52.41 217 THR A N 1
ATOM 1728 C CA . THR A 1 217 ? 28.571 -21.477 18.364 1.00 52.41 217 THR A CA 1
ATOM 1729 C C . THR A 1 217 ? 27.819 -20.163 18.571 1.00 52.41 217 THR A C 1
ATOM 1731 O O . THR A 1 217 ? 26.657 -20.183 18.965 1.00 52.41 217 THR A O 1
ATOM 1734 N N . ILE A 1 218 ? 28.433 -19.026 18.230 1.00 54.66 218 ILE A N 1
ATOM 1735 C CA . ILE A 1 218 ? 27.811 -17.696 18.319 1.00 54.66 218 ILE A CA 1
ATOM 1736 C C . ILE A 1 218 ? 26.670 -17.553 17.307 1.00 54.66 218 ILE A C 1
ATOM 1738 O O . ILE A 1 218 ? 25.586 -17.114 17.673 1.00 54.66 218 ILE A O 1
ATOM 1742 N N . ALA A 1 219 ? 26.861 -17.985 16.058 1.00 54.38 219 ALA A N 1
ATOM 1743 C CA . ALA A 1 219 ? 25.797 -17.981 15.057 1.00 54.38 219 ALA A CA 1
ATOM 1744 C C . ALA A 1 219 ? 24.621 -18.876 15.479 1.00 54.38 219 ALA A C 1
ATOM 1746 O O . ALA A 1 219 ? 23.468 -18.487 15.324 1.00 54.38 219 ALA A O 1
ATOM 1747 N N . VAL A 1 220 ? 24.898 -20.053 16.051 1.00 57.78 220 VAL A N 1
ATOM 1748 C CA . VAL A 1 220 ? 23.859 -20.932 16.609 1.00 57.78 220 VAL A CA 1
ATOM 1749 C C . VAL A 1 220 ? 23.138 -20.257 17.776 1.00 57.78 220 VAL A C 1
ATOM 1751 O O . VAL A 1 220 ? 21.912 -20.295 17.809 1.00 57.78 220 VAL A O 1
ATOM 1754 N N . ARG A 1 221 ? 23.867 -19.596 18.679 1.00 57.69 221 ARG A N 1
ATOM 1755 C CA . ARG A 1 221 ? 23.301 -18.900 19.840 1.00 57.69 221 ARG A CA 1
ATOM 1756 C C . ARG A 1 221 ? 22.450 -17.691 19.449 1.00 57.69 221 ARG A C 1
ATOM 1758 O O . ARG A 1 221 ? 21.351 -17.551 19.956 1.00 57.69 221 ARG A O 1
ATOM 1765 N N . LEU A 1 222 ? 22.898 -16.871 18.502 1.00 56.53 222 LEU A N 1
ATOM 1766 C CA . LEU A 1 222 ? 22.134 -15.724 17.995 1.00 56.53 222 LEU A CA 1
ATOM 1767 C C . LEU A 1 222 ? 20.858 -16.158 17.266 1.00 56.53 222 LEU A C 1
ATOM 1769 O O . LEU A 1 222 ? 19.833 -15.491 17.361 1.00 56.53 222 LEU A O 1
ATOM 1773 N N . ILE A 1 223 ? 20.908 -17.289 16.557 1.00 58.12 223 ILE A N 1
ATOM 1774 C CA . ILE A 1 223 ? 19.719 -17.890 15.945 1.00 58.12 223 ILE A CA 1
ATOM 1775 C C . ILE A 1 223 ? 18.779 -18.438 17.024 1.00 58.12 223 ILE A C 1
ATOM 1777 O O . ILE A 1 223 ? 17.575 -18.278 16.892 1.00 58.12 223 ILE A O 1
ATOM 1781 N N . GLN A 1 224 ? 19.301 -19.044 18.094 1.00 63.44 224 GLN A N 1
ATOM 1782 C CA . GLN A 1 224 ? 18.486 -19.486 19.231 1.00 63.44 224 GLN A CA 1
ATOM 1783 C C . GLN A 1 224 ? 17.830 -18.307 19.955 1.00 63.44 224 GLN A C 1
ATOM 1785 O O . GLN A 1 224 ? 16.640 -18.364 20.225 1.00 63.44 224 GLN A O 1
ATOM 1790 N N . GLU A 1 225 ? 18.563 -17.220 20.197 1.00 63.94 225 GLU A N 1
ATOM 1791 C CA . GLU A 1 225 ? 18.027 -15.996 20.806 1.00 63.94 225 GLU A CA 1
ATOM 1792 C C . GLU A 1 225 ? 16.977 -15.326 19.899 1.00 63.94 225 GLU A C 1
ATOM 1794 O O . GLU A 1 225 ? 15.976 -14.808 20.391 1.00 63.94 225 GLU A O 1
ATOM 1799 N N . TYR A 1 226 ? 17.153 -15.384 18.572 1.00 62.22 226 TYR A N 1
ATOM 1800 C CA . TYR A 1 226 ? 16.132 -14.962 17.608 1.00 62.22 226 TYR A CA 1
ATOM 1801 C C . TYR A 1 226 ? 14.897 -15.869 17.637 1.00 62.22 226 TYR A C 1
ATOM 1803 O O . TYR A 1 226 ? 13.780 -15.360 17.668 1.00 62.22 226 TYR A O 1
ATOM 1811 N N . ASP A 1 227 ? 15.089 -17.192 17.645 1.00 59.97 227 ASP A N 1
ATOM 1812 C CA . ASP A 1 227 ? 14.008 -18.178 17.715 1.00 59.97 227 ASP A CA 1
ATOM 1813 C C . ASP A 1 227 ? 13.210 -17.992 19.023 1.00 59.97 227 ASP A C 1
ATOM 1815 O O . ASP A 1 227 ? 11.982 -17.990 18.996 1.00 59.97 227 ASP A O 1
ATOM 1819 N N . GLU A 1 228 ? 13.880 -17.762 20.156 1.00 66.56 228 GLU A N 1
ATOM 1820 C CA . GLU A 1 228 ? 13.253 -17.485 21.455 1.00 66.56 228 GLU A CA 1
ATOM 1821 C C . GLU A 1 228 ? 12.497 -16.155 21.462 1.00 66.56 228 GLU A C 1
ATOM 1823 O O . GLU A 1 228 ? 11.343 -16.121 21.882 1.00 66.56 228 GLU A O 1
ATOM 1828 N N . TRP A 1 229 ? 13.095 -15.077 20.945 1.00 75.19 229 TRP A N 1
ATOM 1829 C CA . TRP A 1 229 ? 12.421 -13.783 20.817 1.00 75.19 229 TRP A CA 1
ATOM 1830 C C . TRP A 1 229 ? 11.193 -13.867 19.901 1.00 75.19 229 TRP A C 1
ATOM 1832 O O . TRP A 1 229 ? 10.129 -13.354 20.238 1.00 75.19 229 TRP A O 1
ATOM 1842 N N . TYR A 1 230 ? 11.314 -14.546 18.759 1.00 56.41 230 TYR A N 1
ATOM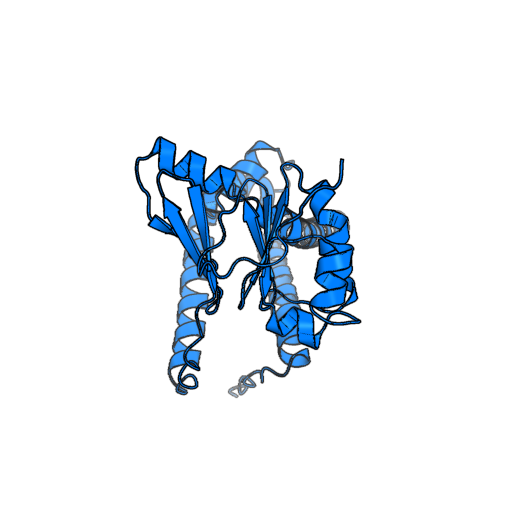 1843 C CA . TYR A 1 230 ? 10.217 -14.747 17.817 1.00 56.41 230 TYR A CA 1
ATOM 1844 C C . TYR A 1 230 ? 9.089 -15.572 18.447 1.00 56.41 230 TYR A C 1
ATOM 1846 O O . TYR A 1 230 ? 7.926 -15.186 18.361 1.00 56.41 230 TYR A O 1
ATOM 1854 N N . LEU A 1 231 ? 9.418 -16.669 19.134 1.00 56.97 231 LEU A N 1
ATOM 1855 C CA . LEU A 1 231 ? 8.439 -17.490 19.850 1.00 56.97 231 LEU A CA 1
ATOM 1856 C C . LEU A 1 231 ? 7.767 -16.726 20.999 1.00 56.97 231 LEU A C 1
ATOM 1858 O O . LEU A 1 231 ? 6.567 -16.902 21.208 1.00 56.97 231 LEU A O 1
ATOM 1862 N N . ASP A 1 232 ? 8.495 -15.869 21.713 1.00 55.06 232 ASP A N 1
ATOM 1863 C CA . ASP A 1 232 ? 7.947 -15.011 22.770 1.00 55.06 232 ASP A CA 1
ATOM 1864 C C . ASP A 1 232 ? 6.950 -13.993 22.199 1.00 55.06 232 ASP A C 1
ATOM 1866 O O . ASP A 1 232 ? 5.834 -13.871 22.703 1.00 55.06 232 ASP A O 1
ATOM 1870 N N . GLN A 1 233 ? 7.280 -13.361 21.064 1.00 51.94 233 GLN A N 1
ATOM 1871 C CA . GLN A 1 233 ? 6.342 -12.503 20.336 1.00 51.94 233 GLN A CA 1
ATOM 1872 C C . GLN A 1 233 ? 5.092 -13.287 19.906 1.00 51.94 233 GLN A C 1
ATOM 1874 O O . GLN A 1 233 ? 3.977 -12.879 20.216 1.00 51.94 233 GLN A O 1
ATOM 1879 N N . MET A 1 234 ? 5.247 -14.455 19.280 1.00 47.19 234 MET A N 1
ATOM 1880 C CA . MET A 1 234 ? 4.111 -15.286 18.849 1.00 47.19 234 MET A CA 1
ATOM 1881 C C . MET A 1 234 ? 3.221 -15.727 20.029 1.00 47.19 234 MET A C 1
ATOM 1883 O O . MET A 1 234 ? 1.993 -15.719 19.921 1.00 47.19 234 MET A O 1
ATOM 1887 N N . THR A 1 235 ? 3.827 -16.022 21.185 1.00 52.22 235 THR A N 1
ATOM 1888 C CA . THR A 1 235 ? 3.117 -16.372 22.429 1.00 52.22 235 THR A CA 1
ATOM 1889 C C . THR A 1 235 ? 2.355 -15.173 23.000 1.00 52.22 235 THR A C 1
ATOM 1891 O O . THR A 1 235 ? 1.204 -15.310 23.418 1.00 52.22 235 THR A O 1
ATOM 1894 N N . GLN A 1 236 ? 2.965 -13.984 22.984 1.00 44.72 236 GLN A N 1
ATOM 1895 C CA . GLN A 1 236 ? 2.356 -12.732 23.439 1.00 44.72 236 GLN A CA 1
ATOM 1896 C C . GLN A 1 236 ? 1.139 -12.330 22.586 1.00 44.72 236 GLN A C 1
ATOM 1898 O O . GLN A 1 236 ? 0.210 -11.704 23.100 1.00 44.72 236 GLN A O 1
ATOM 1903 N N . PHE A 1 237 ? 1.104 -12.740 21.315 1.00 44.62 237 PHE A N 1
ATOM 1904 C CA . PHE A 1 237 ? 0.005 -12.480 20.378 1.00 44.62 237 PHE A CA 1
ATOM 1905 C C . PHE A 1 237 ? -1.031 -13.618 20.273 1.00 44.62 237 PHE A C 1
ATOM 1907 O O . PHE A 1 237 ? -1.909 -13.570 19.414 1.00 44.62 237 PHE A O 1
ATOM 1914 N N . GLY A 1 238 ? -1.001 -14.601 21.183 1.00 38.97 238 GLY A N 1
ATOM 1915 C CA . GLY A 1 238 ? -2.057 -15.613 21.316 1.00 38.97 238 GLY A CA 1
ATOM 1916 C C . GLY A 1 238 ? -1.944 -16.812 20.370 1.00 38.97 238 GLY A C 1
ATOM 1917 O O . GLY A 1 238 ? -2.888 -17.600 20.282 1.00 38.97 238 GLY A O 1
ATOM 1918 N N . GLU A 1 239 ? -0.804 -17.004 19.705 1.00 43.44 239 GLU A N 1
ATOM 1919 C CA . GLU A 1 239 ? -0.515 -18.247 18.992 1.00 43.44 239 GLU A CA 1
ATOM 1920 C C . GLU A 1 239 ? 0.160 -19.245 19.945 1.00 43.44 239 GLU A C 1
ATOM 1922 O O . GLU A 1 239 ? 1.248 -19.018 20.468 1.00 43.44 239 GLU A O 1
ATOM 1927 N N . ILE A 1 240 ? -0.531 -20.353 20.231 1.00 39.84 240 I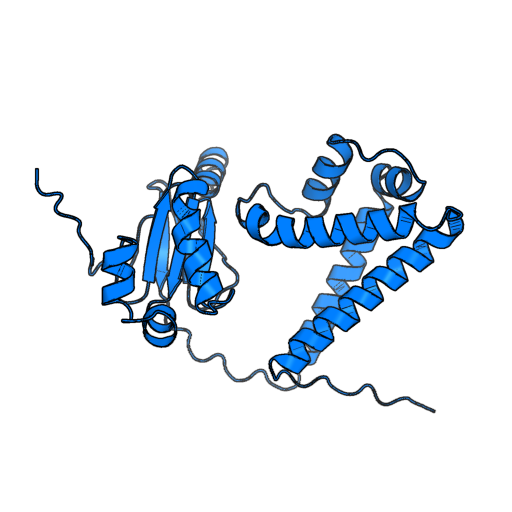LE A N 1
ATOM 1928 C CA . ILE A 1 240 ? -0.116 -21.362 21.217 1.00 39.84 240 ILE A CA 1
ATOM 1929 C C . ILE A 1 240 ? 1.169 -22.072 20.748 1.00 39.84 240 ILE A C 1
ATOM 1931 O O . ILE A 1 240 ? 1.123 -22.781 19.737 1.00 39.84 240 ILE A O 1
ATOM 1935 N N . PRO A 1 241 ? 2.285 -22.036 21.504 1.00 42.66 241 PRO A N 1
ATOM 1936 C CA . PRO A 1 241 ? 3.412 -22.915 21.234 1.00 42.66 241 PRO A CA 1
ATOM 1937 C C . PRO A 1 241 ? 3.076 -24.330 21.716 1.00 42.66 241 PRO A C 1
ATOM 1939 O O . PRO A 1 241 ? 2.800 -24.565 22.896 1.00 42.66 241 PRO A O 1
ATOM 1942 N N . LEU A 1 242 ? 3.130 -25.305 20.806 1.00 43.19 242 LEU A N 1
ATOM 1943 C CA . LEU A 1 242 ? 3.155 -26.724 21.158 1.00 43.19 242 LEU A CA 1
ATOM 1944 C C . LEU A 1 242 ? 4.374 -26.988 22.053 1.00 43.19 242 LEU A C 1
ATOM 1946 O O . LEU A 1 242 ? 5.510 -27.003 21.580 1.00 43.19 242 LEU A O 1
ATOM 1950 N N . GLN A 1 243 ? 4.142 -27.225 23.346 1.00 42.00 243 GLN A N 1
ATOM 1951 C CA . GLN A 1 243 ? 5.189 -27.676 24.257 1.00 42.00 243 GLN A CA 1
ATOM 1952 C C . GLN A 1 243 ? 5.819 -28.967 23.722 1.00 42.00 243 GLN A C 1
ATOM 1954 O O . GLN A 1 243 ? 5.183 -30.024 23.663 1.00 42.00 243 GLN A O 1
ATOM 1959 N N . SER A 1 244 ? 7.102 -28.899 23.368 1.00 38.72 244 SER A N 1
ATOM 1960 C CA . SER A 1 244 ? 7.915 -30.074 23.090 1.00 38.72 244 SER A CA 1
ATOM 1961 C C . SER A 1 244 ? 7.983 -30.938 24.353 1.00 38.72 244 SER A C 1
ATOM 1963 O O . SER A 1 244 ? 8.659 -30.595 25.326 1.00 38.72 244 SER A O 1
ATOM 1965 N N . ARG A 1 245 ? 7.278 -32.075 24.354 1.00 33.69 245 ARG A N 1
ATOM 1966 C CA . ARG A 1 245 ? 7.447 -33.127 25.364 1.00 33.69 245 ARG A CA 1
ATOM 1967 C C . ARG A 1 245 ? 8.918 -33.545 25.400 1.00 33.69 245 ARG A C 1
ATOM 1969 O O . ARG A 1 245 ? 9.405 -34.175 24.462 1.00 33.69 245 ARG A O 1
ATOM 1976 N N . LYS A 1 246 ? 9.604 -33.244 26.506 1.00 36.00 246 LYS A N 1
ATOM 1977 C CA . LYS A 1 246 ? 10.891 -33.858 26.853 1.00 36.00 246 LYS A CA 1
ATOM 1978 C C . LYS A 1 246 ? 10.691 -35.377 26.908 1.00 36.00 246 LYS A C 1
ATOM 1980 O O . LYS A 1 246 ? 9.964 -35.870 27.771 1.00 36.00 246 LYS A O 1
ATOM 1985 N N . ARG A 1 247 ? 11.293 -36.115 25.971 1.00 34.28 247 ARG A N 1
ATOM 1986 C CA . ARG A 1 247 ? 11.472 -37.567 26.106 1.00 34.28 247 ARG A CA 1
ATOM 1987 C C . ARG A 1 247 ? 12.564 -37.804 27.152 1.00 34.28 247 ARG A C 1
ATOM 1989 O O . ARG A 1 247 ? 13.634 -37.210 27.047 1.00 34.28 247 ARG A O 1
ATOM 1996 N N . LYS A 1 248 ? 12.230 -38.600 28.170 1.00 44.00 248 LYS A N 1
ATOM 1997 C CA . LYS A 1 248 ? 13.203 -39.301 29.015 1.00 44.00 248 LYS A CA 1
ATOM 1998 C C . LYS A 1 248 ? 13.903 -40.377 28.196 1.00 44.00 248 LYS A C 1
ATOM 2000 O O . LYS A 1 248 ? 13.240 -40.896 27.266 1.00 44.00 248 LYS A O 1
#

pLDDT: mean 70.68, std 23.86, range [31.5, 98.31]

Secondary structure (DSSP, 8-state):
-------B---S-EEE-SEEEEEEHHHHHHHSTTHHHHHHHHH--EE-SSEEEEEESSGGGGHHHHHHHHHTT--TTTEEEEEHHHHHHHHHHH----EE--S-TTEEEEEETTEEEEEE----------HHHHHHHHHHHHHHHHHHHHHHHT-HHHHHHHTT----HHHHHHHHHHTT--S-TTHHHHHHHHHHHHHHHHHHHHHTT--TTSHHHHHHHHHHHHHHHHHHHHHHTT----------